Protein AF-A0A7M7R1H0-F1 (afdb_monomer_lite)

Structure (mmCIF, N/CA/C/O backbone):
data_AF-A0A7M7R1H0-F1
#
_entry.id   AF-A0A7M7R1H0-F1
#
loop_
_atom_site.group_PDB
_atom_site.id
_atom_site.type_symbol
_atom_site.label_atom_id
_atom_site.label_alt_id
_atom_site.label_comp_id
_atom_site.label_asym_id
_atom_site.label_entity_id
_atom_site.label_seq_id
_atom_site.pdbx_PDB_ins_code
_atom_site.Cartn_x
_atom_site.Cartn_y
_atom_site.Cartn_z
_atom_site.occupancy
_atom_site.B_iso_or_equiv
_atom_site.auth_seq_id
_atom_site.auth_comp_id
_atom_site.auth_asym_id
_atom_site.auth_atom_id
_atom_site.pdbx_PDB_model_num
ATOM 1 N N . MET A 1 1 ? -69.135 -22.583 178.285 1.00 53.62 1 MET A N 1
ATOM 2 C CA . MET A 1 1 ? -67.932 -21.992 177.649 1.00 53.62 1 MET A CA 1
ATOM 3 C C . MET A 1 1 ? -67.589 -22.548 176.254 1.00 53.62 1 MET A C 1
ATOM 5 O O . MET A 1 1 ? -67.049 -21.782 175.473 1.00 53.62 1 MET A O 1
ATOM 9 N N . ASN A 1 2 ? -67.944 -23.786 175.859 1.00 57.94 2 ASN A N 1
ATOM 10 C CA . ASN A 1 2 ? -67.598 -24.334 174.520 1.00 57.94 2 ASN A CA 1
ATOM 11 C C . ASN A 1 2 ? -68.381 -23.761 173.315 1.00 57.94 2 ASN A C 1
ATOM 13 O O . ASN A 1 2 ? -67.942 -23.904 172.180 1.00 57.94 2 ASN A O 1
ATOM 17 N N . LYS A 1 3 ? -69.524 -23.098 173.533 1.00 63.53 3 LYS A N 1
ATOM 18 C CA . LYS A 1 3 ? -70.397 -22.609 172.446 1.00 63.53 3 LYS A CA 1
ATOM 19 C C . LYS A 1 3 ? -69.900 -21.303 171.799 1.00 63.53 3 LYS A C 1
ATOM 21 O O . LYS A 1 3 ? -70.103 -21.107 170.610 1.00 63.53 3 LYS A O 1
ATOM 26 N N . ILE A 1 4 ? -69.198 -20.460 172.564 1.00 69.12 4 ILE A N 1
ATOM 27 C CA . ILE A 1 4 ? -68.656 -19.170 172.095 1.00 69.12 4 ILE A CA 1
ATOM 28 C C . ILE A 1 4 ? -67.439 -19.389 171.179 1.00 69.12 4 ILE A C 1
ATOM 30 O O . ILE A 1 4 ? -67.411 -18.847 170.081 1.00 69.12 4 ILE A O 1
ATOM 34 N N . LYS A 1 5 ? -66.516 -20.295 171.542 1.00 66.88 5 LYS A N 1
ATOM 35 C CA . LYS A 1 5 ? -65.364 -20.657 170.688 1.00 66.88 5 LYS A CA 1
ATOM 36 C C . LYS A 1 5 ? -65.768 -21.283 169.341 1.00 66.88 5 LYS A C 1
ATOM 38 O O . LYS A 1 5 ? -65.088 -21.067 168.343 1.00 66.88 5 LYS A O 1
ATOM 43 N N . ASN A 1 6 ? -66.875 -22.034 169.291 1.00 71.38 6 ASN A N 1
ATOM 44 C CA . ASN A 1 6 ? -67.398 -22.590 168.034 1.00 71.38 6 ASN A CA 1
ATOM 45 C C . ASN A 1 6 ? -67.979 -21.509 167.114 1.00 71.38 6 ASN A C 1
ATOM 47 O O . ASN A 1 6 ? -67.739 -21.558 165.912 1.00 71.38 6 ASN A O 1
ATOM 51 N N . LEU A 1 7 ? -68.696 -20.528 167.671 1.00 70.69 7 LEU A N 1
ATOM 52 C CA . LEU A 1 7 ? -69.239 -19.404 166.903 1.00 70.69 7 LEU A CA 1
ATOM 53 C C . LEU A 1 7 ? -68.132 -18.470 166.395 1.00 70.69 7 LEU A C 1
ATOM 55 O O . LEU A 1 7 ? -68.213 -17.993 165.269 1.00 70.69 7 LEU A O 1
ATOM 59 N N . GLU A 1 8 ? -67.064 -18.259 167.168 1.00 73.75 8 GLU A N 1
ATOM 60 C CA . GLU A 1 8 ? -65.881 -17.511 166.714 1.00 73.75 8 GLU A CA 1
ATOM 61 C C . GLU A 1 8 ? -65.106 -18.258 165.615 1.00 73.75 8 GLU A C 1
ATOM 63 O O . GLU A 1 8 ? -64.663 -17.640 164.648 1.00 73.75 8 GLU A O 1
ATOM 68 N N . SER A 1 9 ? -64.999 -19.590 165.703 1.00 75.12 9 SER A N 1
ATOM 69 C CA . SER A 1 9 ? -64.403 -20.416 164.642 1.00 75.12 9 SER A CA 1
ATOM 70 C C . SER A 1 9 ? -65.244 -20.425 163.360 1.00 75.12 9 SER A C 1
ATOM 72 O O . SER A 1 9 ? -64.685 -20.357 162.266 1.00 75.12 9 SER A O 1
ATOM 74 N N . GLU A 1 10 ? -66.576 -20.478 163.466 1.00 77.75 10 GLU A N 1
ATOM 75 C CA . GLU A 1 10 ? -67.472 -20.330 162.312 1.00 77.75 10 GLU A CA 1
ATOM 76 C C . GLU A 1 10 ? -67.413 -18.932 161.705 1.00 77.75 10 GLU A C 1
ATOM 78 O O . GLU A 1 10 ? -67.336 -18.813 160.485 1.00 77.75 10 GLU A O 1
ATOM 83 N N . ARG A 1 11 ? -67.388 -17.881 162.532 1.00 82.00 11 ARG A N 1
ATOM 84 C CA . ARG A 1 11 ? -67.235 -16.502 162.065 1.00 82.00 11 ARG A CA 1
ATOM 85 C C . ARG A 1 11 ? -65.931 -16.327 161.288 1.00 82.00 11 ARG A C 1
ATOM 87 O O . ARG A 1 11 ? -65.974 -15.824 160.174 1.00 82.00 11 ARG A O 1
ATOM 94 N N . ALA A 1 12 ? -64.807 -16.814 161.812 1.00 81.12 12 ALA A N 1
ATOM 95 C CA . ALA A 1 12 ? -63.522 -16.756 161.114 1.00 81.12 12 ALA A CA 1
ATOM 96 C C . ALA A 1 12 ? -63.530 -17.557 159.794 1.00 81.12 12 ALA A C 1
ATOM 98 O O . ALA A 1 12 ? -62.946 -17.127 158.800 1.00 81.12 12 ALA A O 1
ATOM 99 N N . LYS A 1 13 ? -64.228 -18.703 159.743 1.00 81.81 13 LYS A N 1
ATOM 100 C CA . LYS A 1 13 ? -64.414 -19.483 158.504 1.00 81.81 13 LYS A CA 1
ATOM 101 C C . LYS A 1 13 ? -65.291 -18.757 157.484 1.00 81.81 13 LYS A C 1
ATOM 103 O O . LYS A 1 13 ? -64.984 -18.802 156.296 1.00 81.81 13 LYS A O 1
ATOM 108 N N . LEU A 1 14 ? -66.368 -18.106 157.924 1.00 78.44 14 LEU A N 1
ATOM 109 C CA . LEU A 1 14 ? -67.257 -17.325 157.063 1.00 78.44 14 LEU A CA 1
ATOM 110 C C . LEU A 1 14 ? -66.572 -16.052 156.558 1.00 78.44 14 LEU A C 1
ATOM 112 O O . LEU A 1 14 ? -66.640 -15.789 155.366 1.00 78.44 14 LEU A O 1
ATOM 116 N N . GLU A 1 15 ? -65.850 -15.321 157.409 1.00 82.69 15 GLU A N 1
ATOM 117 C CA . GLU A 1 15 ? -65.042 -14.158 157.012 1.00 82.69 15 GLU A CA 1
ATOM 118 C C . GLU A 1 15 ? -63.947 -14.558 156.012 1.00 82.69 15 GLU A C 1
ATOM 120 O O . GLU A 1 15 ? -63.791 -13.904 154.983 1.00 82.69 15 GLU A O 1
ATOM 125 N N . SER A 1 16 ? -63.262 -15.688 156.233 1.00 82.38 16 SER A N 1
ATOM 126 C CA . SER A 1 16 ? -62.298 -16.242 155.271 1.00 82.38 16 SER A CA 1
ATOM 127 C C . SER A 1 16 ? -62.957 -16.649 153.946 1.00 82.38 16 SER A C 1
ATOM 129 O O . SER A 1 16 ? -62.377 -16.439 152.881 1.00 82.38 16 SER A O 1
ATOM 131 N N . LYS A 1 17 ? -64.182 -17.191 153.984 1.00 85.69 17 LYS A N 1
ATOM 132 C CA . LYS A 1 17 ? -64.951 -17.551 152.784 1.00 85.69 17 LYS A CA 1
ATOM 133 C C . LYS A 1 17 ? -65.431 -16.316 152.019 1.00 85.69 17 LYS A C 1
ATOM 135 O O . LYS A 1 17 ? -65.380 -16.332 150.796 1.00 85.69 17 LYS A O 1
ATOM 140 N N . VAL A 1 18 ? -65.852 -15.262 152.715 1.00 85.44 18 VAL A N 1
ATOM 141 C CA . VAL A 1 18 ? -66.221 -13.971 152.117 1.00 85.44 18 VAL A CA 1
ATOM 142 C C . VAL A 1 18 ? -65.002 -13.323 151.471 1.00 85.44 18 VAL A C 1
ATOM 144 O O . VAL A 1 18 ? -65.059 -13.057 150.281 1.00 85.44 18 VAL A O 1
ATOM 147 N N . HIS A 1 19 ? -63.870 -13.215 152.176 1.00 85.81 19 HIS A N 1
ATOM 148 C CA . HIS A 1 19 ? -62.629 -12.680 151.596 1.00 85.81 19 HIS A CA 1
ATOM 149 C C . HIS A 1 19 ? -62.163 -13.487 150.378 1.00 85.81 19 HIS A C 1
ATOM 151 O O . HIS A 1 19 ? -61.690 -12.923 149.395 1.00 85.81 19 HIS A O 1
ATOM 157 N N . LYS A 1 20 ? -62.311 -14.818 150.415 1.00 87.25 20 LYS A N 1
ATOM 158 C CA . LYS A 1 20 ? -61.998 -15.676 149.268 1.00 87.25 20 LYS A CA 1
ATOM 159 C C . LYS A 1 20 ? -62.940 -15.412 148.086 1.00 87.25 20 LYS A C 1
ATOM 161 O O . LYS A 1 20 ? -62.457 -15.294 146.968 1.00 87.25 20 LYS A O 1
ATOM 166 N N . MET A 1 21 ? -64.249 -15.288 148.324 1.00 84.44 21 MET A N 1
ATOM 167 C CA . MET A 1 21 ? -65.223 -14.962 147.272 1.00 84.44 21 MET A CA 1
ATOM 168 C C . MET A 1 21 ? -65.044 -13.539 146.726 1.00 84.44 21 MET A C 1
ATOM 170 O O . MET A 1 21 ? -65.188 -13.339 145.528 1.00 84.44 21 MET A O 1
ATOM 174 N N . GLU A 1 22 ? -64.687 -12.562 147.559 1.00 87.44 22 GLU A N 1
ATOM 175 C CA . GLU A 1 22 ? -64.364 -11.192 147.139 1.00 87.44 22 GLU A CA 1
ATOM 176 C C . GLU A 1 22 ? -63.088 -11.156 146.286 1.00 87.44 22 GLU A C 1
ATOM 178 O O . GLU A 1 22 ? -63.050 -10.475 145.261 1.00 87.44 22 GLU A O 1
ATOM 183 N N . ALA A 1 23 ? -62.065 -11.941 146.642 1.00 86.75 23 ALA A N 1
ATOM 184 C CA . ALA A 1 23 ? -60.854 -12.095 145.837 1.00 86.75 23 ALA A CA 1
ATOM 185 C C . ALA A 1 23 ? -61.125 -12.808 144.496 1.00 86.75 23 ALA A C 1
ATOM 187 O O . ALA A 1 23 ? -60.608 -12.384 143.463 1.00 86.75 23 ALA A O 1
ATOM 188 N N . GLU A 1 24 ? -61.956 -13.857 144.488 1.00 88.81 24 GLU A N 1
ATOM 189 C CA . GLU A 1 24 ? -62.391 -14.552 143.266 1.00 88.81 24 GLU A CA 1
ATOM 190 C C . GLU A 1 24 ? -63.250 -13.645 142.369 1.00 88.81 24 GLU A C 1
ATOM 192 O O . GLU A 1 24 ? -63.039 -13.624 141.158 1.00 88.81 24 GLU A O 1
ATOM 197 N N . LEU A 1 25 ? -64.155 -12.846 142.947 1.00 89.12 25 LEU A N 1
ATOM 198 C CA . LEU A 1 25 ? -64.960 -11.859 142.223 1.00 89.12 25 LEU A CA 1
ATOM 199 C C . LEU A 1 25 ? -64.080 -10.764 141.615 1.00 89.12 25 LEU A C 1
ATOM 201 O O . LEU A 1 25 ? -64.198 -10.487 140.428 1.00 89.12 25 LEU A O 1
ATOM 205 N N . THR A 1 26 ? -63.142 -10.211 142.386 1.00 89.25 26 THR A N 1
ATOM 206 C CA . THR A 1 26 ? -62.191 -9.199 141.895 1.00 89.25 26 THR A CA 1
ATOM 207 C C . THR A 1 26 ? -61.316 -9.767 140.771 1.00 89.25 26 THR A C 1
ATOM 209 O O . THR A 1 26 ? -61.079 -9.112 139.758 1.00 89.25 26 THR A O 1
ATOM 212 N N . SER A 1 27 ? -60.858 -11.017 140.911 1.00 89.62 27 SER A N 1
ATOM 213 C CA . SER A 1 27 ? -60.105 -11.717 139.863 1.00 89.62 27 SER A CA 1
ATOM 214 C C . SER A 1 27 ? -60.951 -11.953 138.609 1.00 89.62 27 SER A C 1
ATOM 216 O O . SER A 1 27 ? -60.433 -11.871 137.494 1.00 89.62 27 SER A O 1
ATOM 218 N N . TYR A 1 28 ? -62.237 -12.263 138.779 1.00 92.75 28 TYR A N 1
ATOM 219 C CA . TYR A 1 28 ? -63.179 -12.444 137.682 1.00 92.75 28 TYR A CA 1
ATOM 220 C C . TYR A 1 28 ? -63.461 -11.122 136.958 1.00 92.75 28 TYR A C 1
ATOM 222 O O . TYR A 1 28 ? -63.406 -11.083 135.733 1.00 92.75 28 TYR A O 1
ATOM 230 N N . GLU A 1 29 ? -63.688 -10.031 137.689 1.00 90.69 29 GLU A N 1
ATOM 231 C CA . GLU A 1 29 ? -63.896 -8.689 137.133 1.00 90.69 29 GLU A CA 1
ATOM 232 C C . GLU A 1 29 ? -62.670 -8.207 136.349 1.00 90.69 29 GLU A C 1
ATOM 234 O O . GLU A 1 29 ? -62.810 -7.718 135.227 1.00 90.69 29 GLU A O 1
ATOM 239 N N . LEU A 1 30 ? -61.461 -8.424 136.880 1.00 92.00 30 LEU A N 1
ATOM 240 C CA . LEU A 1 30 ? -60.216 -8.127 136.170 1.00 92.00 30 LEU A CA 1
ATOM 241 C C . LEU A 1 30 ? -60.107 -8.946 134.875 1.00 92.00 30 LEU A C 1
ATOM 243 O O . LEU A 1 30 ? -59.783 -8.405 133.821 1.00 92.00 30 LEU A O 1
ATOM 247 N N . SER A 1 31 ? -60.411 -10.246 134.934 1.00 91.25 31 SER A N 1
ATOM 248 C CA . SER A 1 31 ? -60.406 -11.115 133.754 1.00 91.25 31 SER A CA 1
ATOM 249 C C . SER A 1 31 ? -61.443 -10.676 132.719 1.00 91.25 31 SER A C 1
ATOM 251 O O . SER A 1 31 ? -61.150 -10.669 131.525 1.00 91.25 31 SER A O 1
ATOM 253 N N . GLN A 1 32 ? -62.631 -10.262 133.157 1.00 93.06 32 GLN A N 1
ATOM 254 C CA . GLN A 1 32 ? -63.685 -9.763 132.283 1.00 93.06 32 GLN A CA 1
ATOM 255 C C . GLN A 1 32 ? -63.291 -8.445 131.604 1.00 93.06 32 GLN A C 1
ATOM 257 O O . GLN A 1 32 ? -63.577 -8.261 130.420 1.00 93.06 32 GLN A O 1
ATOM 262 N N . GLU A 1 33 ? -62.630 -7.542 132.330 1.00 92.38 33 GLU A N 1
ATOM 263 C CA . GLU A 1 33 ? -62.127 -6.281 131.786 1.00 92.38 33 GLU A CA 1
ATOM 264 C C . GLU A 1 33 ? -61.004 -6.517 130.768 1.00 92.38 33 GLU A C 1
ATOM 266 O O . GLU A 1 33 ? -61.040 -5.949 129.678 1.00 92.38 33 GLU A O 1
ATOM 271 N N . ILE A 1 34 ? -60.079 -7.437 131.055 1.00 91.81 34 ILE A N 1
ATOM 272 C CA . ILE A 1 34 ? -59.050 -7.865 130.097 1.00 91.81 34 ILE A CA 1
ATOM 273 C C . ILE A 1 34 ? -59.706 -8.434 128.829 1.00 91.81 34 ILE A C 1
ATOM 275 O O . ILE A 1 34 ? -59.393 -7.991 127.727 1.00 91.81 34 ILE A O 1
ATOM 279 N N . LEU A 1 35 ? -60.701 -9.322 128.961 1.00 91.38 35 LEU A N 1
ATOM 280 C CA . LEU A 1 35 ? -61.438 -9.863 127.810 1.00 91.38 35 LEU A CA 1
ATOM 281 C C . LEU A 1 35 ? -62.181 -8.776 127.012 1.00 91.38 35 LEU A C 1
ATOM 283 O O . LEU A 1 35 ? -62.303 -8.878 125.790 1.00 91.38 35 LEU A O 1
ATOM 287 N N . ARG A 1 36 ? -62.700 -7.734 127.675 1.00 90.56 36 ARG A N 1
ATOM 288 C CA . ARG A 1 36 ? -63.328 -6.584 127.004 1.00 90.56 36 ARG A CA 1
ATOM 289 C C . ARG A 1 36 ? -62.313 -5.756 126.228 1.00 90.56 36 ARG A C 1
ATOM 291 O O . ARG A 1 36 ? -62.604 -5.365 125.097 1.00 90.56 36 ARG A O 1
ATOM 298 N N . GLN A 1 37 ? -61.147 -5.500 126.812 1.00 91.94 37 GLN A N 1
ATOM 299 C CA . GLN A 1 37 ? -60.061 -4.785 126.149 1.00 91.94 37 GLN A CA 1
ATOM 300 C C . GLN A 1 37 ? -59.558 -5.567 124.934 1.00 91.94 37 GLN A C 1
ATOM 302 O O . GLN A 1 37 ? -59.520 -5.007 123.839 1.00 91.94 37 GLN A O 1
ATOM 307 N N . ASP A 1 38 ? -59.304 -6.867 125.082 1.00 91.19 38 ASP A N 1
ATOM 308 C CA . ASP A 1 38 ? -58.898 -7.750 123.984 1.00 91.19 38 ASP A CA 1
ATOM 309 C C . ASP A 1 38 ? -59.946 -7.788 122.867 1.00 91.19 38 ASP A C 1
ATOM 311 O O . ASP A 1 38 ? -59.611 -7.682 121.686 1.00 91.19 38 ASP A O 1
ATOM 315 N N . LYS A 1 39 ? -61.237 -7.850 123.224 1.00 89.56 39 LYS A N 1
ATOM 316 C CA . LYS A 1 39 ? -62.337 -7.760 122.256 1.00 89.56 39 LYS A CA 1
ATOM 317 C C . LYS A 1 39 ? -62.310 -6.436 121.492 1.00 89.56 39 LYS A C 1
ATOM 319 O O . LYS A 1 39 ? -62.465 -6.445 120.275 1.00 89.56 39 LYS A O 1
ATOM 324 N N . ASN A 1 40 ? -62.117 -5.308 122.173 1.00 88.31 40 ASN A N 1
ATOM 325 C CA . ASN A 1 40 ? -62.046 -3.996 121.524 1.00 88.31 40 ASN A CA 1
ATOM 326 C C . ASN A 1 40 ? -60.828 -3.883 120.598 1.00 88.31 40 ASN A C 1
ATOM 328 O O . ASN A 1 40 ? -60.948 -3.378 119.483 1.00 88.31 40 ASN A O 1
ATOM 332 N N . VAL A 1 41 ? -59.668 -4.390 121.022 1.00 92.69 41 VAL A N 1
ATOM 333 C CA . VAL A 1 41 ? -58.463 -4.459 120.182 1.00 92.69 41 VAL A CA 1
ATOM 334 C C . VAL A 1 41 ? -58.721 -5.313 118.941 1.00 92.69 41 VAL A C 1
ATOM 336 O O . VAL A 1 41 ? -58.388 -4.896 117.832 1.00 92.69 41 VAL A O 1
ATOM 339 N N . PHE A 1 42 ? -59.363 -6.470 119.104 1.00 89.81 42 PHE A N 1
ATOM 340 C CA . PHE A 1 42 ? -59.708 -7.358 117.999 1.00 89.81 42 PHE A CA 1
ATOM 341 C C . PHE A 1 42 ? -60.702 -6.718 117.020 1.00 89.81 42 PHE A C 1
ATOM 343 O O . PHE A 1 42 ? -60.488 -6.770 115.813 1.00 89.81 42 PHE A O 1
ATOM 350 N N . LEU A 1 43 ? -61.742 -6.043 117.513 1.00 87.31 43 LEU A N 1
ATOM 351 C CA . LEU A 1 43 ? -62.703 -5.324 116.669 1.00 87.31 43 LEU A CA 1
ATOM 352 C C . LEU A 1 43 ? -62.044 -4.184 115.883 1.00 87.31 43 LEU A C 1
ATOM 354 O O . LEU A 1 43 ? -62.278 -4.052 114.684 1.00 87.31 43 LEU A O 1
ATOM 358 N N . ASN A 1 44 ? -61.162 -3.413 116.524 1.00 88.94 44 ASN A N 1
ATOM 359 C CA . ASN A 1 44 ? -60.382 -2.373 115.851 1.00 88.94 44 ASN A CA 1
ATOM 360 C C . ASN A 1 44 ? -59.445 -2.957 114.782 1.00 88.94 44 ASN A C 1
ATOM 362 O O . ASN A 1 44 ? -59.241 -2.354 113.727 1.00 88.94 44 ASN A O 1
ATOM 366 N N . PHE A 1 45 ? -58.870 -4.134 115.039 1.00 90.94 45 PHE A N 1
ATOM 367 C CA . PHE A 1 45 ? -58.080 -4.858 114.049 1.00 90.94 45 PHE A CA 1
ATOM 368 C C . PHE A 1 45 ? -58.931 -5.275 112.841 1.00 90.94 45 PHE A C 1
ATOM 370 O O . PHE A 1 45 ? -58.513 -5.032 111.708 1.00 90.94 45 PHE A O 1
ATOM 377 N N . LEU A 1 46 ? -60.124 -5.838 113.065 1.00 88.44 46 LEU A N 1
ATOM 378 C CA . LEU A 1 46 ? -61.042 -6.233 111.991 1.00 88.44 46 LEU A CA 1
ATOM 379 C C . LEU A 1 46 ? -61.514 -5.033 111.159 1.00 88.44 46 LEU A C 1
ATOM 381 O O . LEU A 1 46 ? -61.537 -5.119 109.933 1.00 88.44 46 LEU A O 1
ATOM 385 N N . ASP A 1 47 ? -61.821 -3.902 111.799 1.00 86.06 47 ASP A N 1
ATOM 386 C CA . ASP A 1 47 ? -62.182 -2.655 111.112 1.00 86.06 47 ASP A CA 1
ATOM 387 C C . ASP A 1 47 ? -61.042 -2.150 110.211 1.00 86.06 47 ASP A C 1
ATOM 389 O O . ASP A 1 47 ? -61.220 -1.898 109.015 1.00 86.06 47 ASP A O 1
ATOM 393 N N . ARG A 1 48 ? -59.821 -2.079 110.752 1.00 90.88 48 ARG A N 1
ATOM 394 C CA . ARG A 1 48 ? -58.644 -1.675 109.975 1.00 90.88 48 ARG A CA 1
ATOM 395 C C . ARG A 1 48 ? -58.374 -2.629 108.811 1.00 90.88 48 ARG A C 1
ATOM 397 O O . ARG A 1 48 ? -58.003 -2.168 107.731 1.00 90.88 48 ARG A O 1
ATOM 404 N N . LEU A 1 49 ? -58.552 -3.934 109.020 1.00 90.38 49 LEU A N 1
ATOM 405 C CA . LEU A 1 49 ? -58.387 -4.942 107.976 1.00 90.38 49 LEU A CA 1
ATOM 406 C C . LEU A 1 49 ? -59.426 -4.755 106.861 1.00 90.38 49 LEU A C 1
ATOM 408 O O . LEU A 1 49 ? -59.052 -4.722 105.690 1.00 90.38 49 LEU A O 1
ATOM 412 N N . GLY A 1 50 ? -60.692 -4.519 107.213 1.00 87.69 50 GLY A N 1
ATOM 413 C CA . GLY A 1 50 ? -61.761 -4.218 106.256 1.00 87.69 50 GLY A CA 1
ATOM 414 C C . GLY A 1 50 ? -61.456 -2.991 105.397 1.00 87.69 50 GLY A C 1
ATOM 415 O O . GLY A 1 50 ? -61.575 -3.051 104.173 1.00 87.69 50 GLY A O 1
ATOM 416 N N . LYS A 1 51 ? -60.952 -1.911 106.008 1.00 88.94 51 LYS A N 1
ATOM 417 C CA . LYS A 1 51 ? -60.536 -0.690 105.293 1.00 88.94 51 LYS A CA 1
ATOM 418 C C . LYS A 1 51 ? -59.390 -0.935 104.316 1.00 88.94 51 LYS A C 1
ATOM 420 O O . LYS A 1 51 ? -59.453 -0.487 103.173 1.00 88.94 51 LYS A O 1
ATOM 425 N N . VAL A 1 52 ? -58.355 -1.672 104.729 1.00 91.38 52 VAL A N 1
ATOM 426 C CA . VAL A 1 52 ? -57.235 -2.051 103.842 1.00 91.38 52 VAL A CA 1
ATOM 427 C C . VAL A 1 52 ? -57.731 -2.879 102.654 1.00 91.38 52 VAL A C 1
ATOM 429 O O . VAL A 1 52 ? -57.237 -2.728 101.538 1.00 91.38 52 VAL A O 1
ATOM 432 N N . MET A 1 53 ? -58.749 -3.707 102.876 1.00 90.19 53 MET A N 1
ATOM 433 C CA . MET A 1 53 ? -59.387 -4.538 101.857 1.00 90.19 53 MET A CA 1
ATOM 434 C C . MET A 1 53 ? -60.480 -3.818 101.054 1.00 90.19 53 MET A C 1
ATOM 436 O O . MET A 1 53 ? -61.120 -4.431 100.188 1.00 90.19 53 MET A O 1
ATOM 440 N N . GLN A 1 54 ? -60.669 -2.519 101.310 1.00 90.31 54 GLN A N 1
ATOM 441 C CA . GLN A 1 54 ? -61.669 -1.672 100.665 1.00 90.31 54 GLN A CA 1
ATOM 442 C C . GLN A 1 54 ? -63.077 -2.275 100.774 1.00 90.31 54 GLN A C 1
ATOM 444 O O . GLN A 1 54 ? -63.761 -2.450 99.767 1.00 90.31 54 GLN A O 1
ATOM 449 N N . MET A 1 55 ? -63.466 -2.689 101.980 1.00 87.19 55 MET A N 1
ATOM 450 C CA . MET A 1 55 ? -64.841 -3.075 102.294 1.00 87.19 55 MET A CA 1
ATOM 451 C C . MET A 1 55 ? -65.632 -1.852 102.757 1.00 87.19 55 MET A C 1
ATOM 453 O O . MET A 1 55 ? -65.105 -1.036 103.509 1.00 87.19 55 MET A O 1
ATOM 457 N N . ASP A 1 56 ? -66.890 -1.751 102.334 1.00 75.50 56 ASP A N 1
ATOM 458 C CA . ASP A 1 56 ? -67.791 -0.679 102.762 1.00 75.50 56 ASP A CA 1
ATOM 459 C C . ASP A 1 56 ? -68.179 -0.835 104.248 1.00 75.50 56 ASP A C 1
ATOM 461 O O . ASP A 1 56 ? -68.302 -1.956 104.756 1.00 75.50 56 ASP A O 1
ATOM 465 N N . ASP A 1 57 ? -68.446 0.282 104.939 1.00 66.56 57 ASP A N 1
ATOM 466 C CA . ASP A 1 57 ? -68.697 0.365 106.398 1.00 66.56 57 ASP A CA 1
ATOM 467 C C . ASP A 1 57 ? -69.916 -0.451 106.903 1.00 66.56 57 ASP A C 1
ATOM 469 O O . ASP A 1 57 ? -70.156 -0.577 108.103 1.00 66.56 57 ASP A O 1
ATOM 473 N N . THR A 1 58 ? -70.672 -1.082 106.003 1.00 58.19 58 THR A N 1
ATOM 474 C CA . THR A 1 58 ? -71.845 -1.941 106.276 1.00 58.19 58 THR A CA 1
ATOM 475 C C . THR A 1 58 ? -71.593 -3.163 107.175 1.00 58.19 58 THR A C 1
ATOM 477 O O . THR A 1 58 ? -72.542 -3.817 107.599 1.00 58.19 58 THR A O 1
ATOM 480 N N . SER A 1 59 ? -70.338 -3.490 107.500 1.00 58.69 59 SER A N 1
ATOM 481 C CA . SER A 1 59 ? -69.994 -4.665 108.319 1.00 58.69 59 SER A CA 1
ATOM 482 C C . SER A 1 59 ? -70.116 -4.448 109.835 1.00 58.69 59 SER A C 1
ATOM 484 O O . SER A 1 59 ? -70.016 -5.413 110.590 1.00 58.69 59 SER A O 1
ATOM 486 N N . HIS A 1 60 ? -70.339 -3.209 110.290 1.00 59.12 60 HIS A N 1
ATOM 487 C CA . HIS A 1 60 ? -70.302 -2.843 111.714 1.00 59.12 60 HIS A CA 1
ATOM 488 C C . HIS A 1 60 ? -71.526 -3.303 112.527 1.00 59.12 60 HIS A C 1
ATOM 490 O O . HIS A 1 60 ? -71.439 -3.416 113.749 1.00 59.12 60 HIS A O 1
ATOM 496 N N . GLU A 1 61 ? -72.657 -3.587 111.875 1.00 60.41 61 GLU A N 1
ATOM 497 C CA . GLU A 1 61 ? -73.906 -4.012 112.538 1.00 60.41 61 GLU A CA 1
ATOM 498 C C . GLU A 1 61 ? -74.098 -5.532 112.564 1.00 60.41 61 GLU A C 1
ATOM 500 O O . GLU A 1 61 ? -75.069 -6.050 113.122 1.00 60.41 61 GLU A O 1
ATOM 505 N N . VAL A 1 62 ? -73.165 -6.270 111.971 1.00 64.19 62 VAL A N 1
ATOM 506 C CA . VAL A 1 62 ? -73.265 -7.711 111.809 1.00 64.19 62 VAL A CA 1
ATOM 507 C C . VAL A 1 62 ? -72.390 -8.387 112.860 1.00 64.19 62 VAL A C 1
ATOM 509 O O . VAL A 1 62 ? -71.266 -7.965 113.112 1.00 64.19 62 VAL A O 1
ATOM 512 N N . GLY A 1 63 ? -72.901 -9.428 113.523 1.00 76.81 63 GLY A N 1
ATOM 513 C CA . GLY A 1 63 ? -72.148 -10.125 114.571 1.00 76.81 63 GLY A CA 1
ATOM 514 C C . GLY A 1 63 ? -70.744 -10.553 114.111 1.00 76.81 63 GLY A C 1
ATOM 515 O O . GLY A 1 63 ? -70.553 -10.904 112.949 1.00 76.81 63 GLY A O 1
ATOM 516 N N . ILE A 1 64 ? -69.780 -10.569 115.043 1.00 81.06 64 ILE A N 1
ATOM 517 C CA . ILE A 1 64 ? -68.333 -10.773 114.796 1.00 81.06 64 ILE A CA 1
ATOM 518 C C . ILE A 1 64 ? -68.041 -11.935 113.834 1.00 81.06 64 ILE A C 1
ATOM 520 O O . ILE A 1 64 ? -67.209 -11.803 112.943 1.00 81.06 64 ILE A O 1
ATOM 524 N N . ASN A 1 65 ? -68.754 -13.057 113.967 1.00 83.38 65 ASN A N 1
ATOM 525 C CA . ASN A 1 65 ? -68.569 -14.217 113.093 1.00 83.38 65 ASN A CA 1
ATOM 526 C C . ASN A 1 65 ? -68.871 -13.901 111.620 1.00 83.38 65 ASN A C 1
ATOM 528 O O . ASN A 1 65 ? -68.110 -14.299 110.748 1.00 83.38 65 ASN A O 1
ATOM 532 N N . LEU A 1 66 ? -69.936 -13.150 111.326 1.00 84.56 66 LEU A N 1
ATOM 533 C CA . LEU A 1 66 ? -70.275 -12.797 109.946 1.00 84.56 66 LEU A CA 1
ATOM 534 C C . LEU A 1 66 ? -69.331 -11.723 109.386 1.00 84.56 66 LEU A C 1
ATOM 536 O O . LEU A 1 66 ? -69.049 -11.735 108.193 1.00 84.56 66 LEU A O 1
ATOM 540 N N . GLN A 1 67 ? -68.810 -10.829 110.237 1.00 84.69 67 GLN A N 1
ATOM 541 C CA . GLN A 1 67 ? -67.768 -9.872 109.848 1.00 84.69 67 GLN A CA 1
ATOM 542 C C . GLN A 1 67 ? -66.478 -10.597 109.429 1.00 84.69 67 GLN A C 1
ATOM 544 O O . GLN A 1 67 ? -65.873 -10.241 108.418 1.00 84.69 67 GLN A O 1
ATOM 549 N N . ILE A 1 68 ? -66.084 -11.641 110.168 1.00 87.50 68 ILE A N 1
ATOM 550 C CA . ILE A 1 68 ? -64.937 -12.494 109.827 1.00 87.50 68 ILE A CA 1
ATOM 551 C C . ILE A 1 68 ? -65.181 -13.234 108.502 1.00 87.50 68 ILE A C 1
ATOM 553 O O . ILE A 1 68 ? -64.320 -13.191 107.628 1.00 87.50 68 ILE A O 1
ATOM 557 N N . GLU A 1 69 ? -66.352 -13.847 108.305 1.00 89.12 69 GLU A N 1
ATOM 558 C CA . GLU A 1 69 ? -66.698 -14.520 107.039 1.00 89.12 69 GLU A CA 1
ATOM 559 C C . GLU A 1 69 ? -66.718 -13.548 105.844 1.00 89.12 69 GLU A C 1
ATOM 561 O O . GLU A 1 69 ? -66.217 -13.865 104.765 1.00 89.12 69 GLU A O 1
ATOM 566 N N . ALA A 1 70 ? -67.231 -12.327 106.033 1.00 88.81 70 ALA A N 1
ATOM 567 C CA . ALA A 1 70 ? -67.227 -11.293 104.999 1.00 88.81 70 ALA A CA 1
ATOM 568 C C . ALA A 1 70 ? -65.800 -10.852 104.628 1.00 88.81 70 ALA A C 1
ATOM 570 O O . ALA A 1 70 ? -65.495 -10.679 103.445 1.00 88.81 70 ALA A O 1
ATOM 571 N N . LEU A 1 71 ? -64.912 -10.716 105.621 1.00 90.06 71 LEU A N 1
ATOM 572 C CA . LEU A 1 71 ? -63.487 -10.459 105.403 1.00 90.06 71 LEU A CA 1
ATOM 573 C C . LEU A 1 71 ? -62.834 -11.601 104.620 1.00 90.06 71 LEU A C 1
ATOM 575 O O . LEU A 1 71 ? -62.156 -11.338 103.630 1.00 90.06 71 LEU A O 1
ATOM 579 N N . ILE A 1 72 ? -63.075 -12.858 105.000 1.00 91.19 72 ILE A N 1
ATOM 580 C CA . ILE A 1 72 ? -62.546 -14.031 104.285 1.00 91.19 72 ILE A CA 1
ATOM 581 C C . ILE A 1 72 ? -63.021 -14.029 102.827 1.00 91.19 72 ILE A C 1
ATOM 583 O O . ILE A 1 72 ? -62.195 -14.080 101.914 1.00 91.19 72 ILE A O 1
ATOM 587 N N . GLY A 1 73 ? -64.325 -13.867 102.586 1.00 91.44 73 GLY A N 1
ATOM 588 C CA . GLY A 1 73 ? -64.884 -13.805 101.233 1.00 91.44 73 GLY A CA 1
ATOM 589 C C . GLY A 1 73 ? -64.290 -12.670 100.390 1.00 91.44 73 GLY A C 1
ATOM 590 O O . GLY A 1 73 ? -64.042 -12.840 99.191 1.00 91.44 73 GLY A O 1
ATOM 591 N N . ARG A 1 74 ? -63.982 -11.523 101.013 1.00 92.50 74 ARG A N 1
ATOM 592 C CA . ARG A 1 74 ? -63.286 -10.414 100.351 1.00 92.50 74 ARG A CA 1
ATOM 593 C C . ARG A 1 74 ? -61.825 -10.743 100.042 1.00 92.50 74 ARG A C 1
ATOM 595 O O . ARG A 1 74 ? -61.377 -10.392 98.949 1.00 92.50 74 ARG A O 1
ATOM 602 N N . VAL A 1 75 ? -61.094 -11.412 100.945 1.00 94.50 75 VAL A N 1
ATOM 603 C CA . VAL A 1 75 ? -59.709 -11.866 100.689 1.00 94.50 75 VAL A CA 1
ATOM 604 C C . VAL A 1 75 ? -59.719 -12.748 99.449 1.00 94.50 75 VAL A C 1
ATOM 606 O O . VAL A 1 75 ? -58.989 -12.482 98.497 1.00 94.50 75 VAL A O 1
ATOM 609 N N . GLU A 1 76 ? -60.589 -13.755 99.420 1.00 95.00 76 GLU A N 1
ATOM 610 C CA . GLU A 1 76 ? -60.698 -14.672 98.288 1.00 95.00 76 GLU A CA 1
ATOM 611 C C . GLU A 1 76 ? -61.043 -13.949 96.983 1.00 95.00 76 GLU A C 1
ATOM 613 O O . GLU A 1 76 ? -60.488 -14.260 95.929 1.00 95.00 76 GLU A O 1
ATOM 618 N N . GLN A 1 77 ? -61.945 -12.965 97.033 1.00 95.25 77 GLN A N 1
ATOM 619 C CA . GLN A 1 77 ? -62.290 -12.158 95.866 1.00 95.25 77 GLN A CA 1
ATOM 620 C C . GLN A 1 77 ? -61.090 -11.355 95.349 1.00 95.25 77 GLN A C 1
ATOM 622 O O . GLN A 1 77 ? -60.839 -11.363 94.145 1.00 95.25 77 GLN A O 1
ATOM 627 N N . LEU A 1 78 ? -60.355 -10.670 96.229 1.00 95.19 78 LEU A N 1
ATOM 628 C CA . LEU A 1 78 ? -59.168 -9.900 95.854 1.00 95.19 78 LEU A CA 1
ATOM 629 C C . LEU A 1 78 ? -58.087 -10.805 95.258 1.00 95.19 78 LEU A C 1
ATOM 631 O O . LEU A 1 78 ? -57.543 -10.478 94.206 1.00 95.19 78 LEU A O 1
ATOM 635 N N . VAL A 1 79 ? -57.852 -11.974 95.861 1.00 95.88 79 VAL A N 1
ATOM 636 C CA . VAL A 1 79 ? -56.915 -12.981 95.341 1.00 95.88 79 VAL A CA 1
ATOM 637 C C . VAL A 1 79 ? -57.321 -13.440 93.939 1.00 95.88 79 VAL A C 1
ATOM 639 O O . VAL A 1 79 ? -56.468 -13.499 93.053 1.00 95.88 79 VAL A O 1
ATOM 642 N N . ARG A 1 80 ? -58.611 -13.720 93.697 1.00 95.88 80 ARG A N 1
ATOM 643 C CA . ARG A 1 80 ? -59.114 -14.071 92.356 1.00 95.88 80 ARG A CA 1
ATOM 644 C C . ARG A 1 80 ? -58.863 -12.947 91.346 1.00 95.88 80 ARG A C 1
ATOM 646 O O . ARG A 1 80 ? -58.252 -13.196 90.315 1.00 95.88 80 ARG A O 1
ATOM 653 N N . LEU A 1 81 ? -59.241 -11.709 91.674 1.00 95.44 81 LEU A N 1
ATOM 654 C CA . LEU A 1 81 ? -59.056 -10.548 90.792 1.00 95.44 81 LEU A CA 1
ATOM 655 C C . LEU A 1 81 ? -57.578 -10.273 90.470 1.00 95.44 81 LEU A C 1
ATOM 657 O O . LEU A 1 81 ? -57.241 -9.943 89.332 1.00 95.44 81 LEU A O 1
ATOM 661 N N . GLU A 1 82 ? -56.684 -10.396 91.455 1.00 94.62 82 GLU A N 1
ATOM 662 C CA . GLU A 1 82 ? -55.242 -10.261 91.231 1.00 94.62 82 GLU A CA 1
ATOM 663 C C . GLU A 1 82 ? -54.686 -11.395 90.370 1.00 94.62 82 GLU A C 1
ATOM 665 O O . GLU A 1 82 ? -53.868 -11.136 89.484 1.00 94.62 82 GLU A O 1
ATOM 670 N N . THR A 1 83 ? -55.161 -12.624 90.586 1.00 96.25 83 THR A N 1
ATOM 671 C CA . THR A 1 83 ? -54.778 -13.795 89.789 1.00 96.25 83 THR A CA 1
ATOM 672 C C . THR A 1 83 ? -55.212 -13.627 88.334 1.00 96.25 83 THR A C 1
ATOM 674 O O . THR A 1 83 ? -54.381 -13.766 87.438 1.00 96.25 83 THR A O 1
ATOM 677 N N . ASP A 1 84 ? -56.463 -13.237 88.084 1.00 95.94 84 ASP A N 1
ATOM 678 C CA . ASP A 1 84 ? -56.986 -13.000 86.733 1.00 95.94 84 ASP A CA 1
ATOM 679 C C . ASP A 1 84 ? -56.198 -11.890 86.022 1.00 95.94 84 ASP A C 1
ATOM 681 O O . ASP A 1 84 ? -55.714 -12.060 84.901 1.00 95.94 84 ASP A O 1
ATOM 685 N N . LYS A 1 85 ? -55.942 -10.773 86.717 1.00 97.00 85 LYS A N 1
ATOM 686 C CA . LYS A 1 85 ? -55.121 -9.672 86.192 1.00 97.00 85 LYS A CA 1
ATOM 687 C C . LYS A 1 85 ? -53.685 -10.108 85.891 1.00 97.00 85 LYS A C 1
ATOM 689 O O . LYS A 1 85 ? -53.064 -9.588 84.958 1.00 97.00 85 LYS A O 1
ATOM 694 N N . LEU A 1 86 ? -53.123 -11.018 86.687 1.00 96.81 86 LEU A N 1
ATOM 695 C CA . LEU A 1 86 ? -51.798 -11.584 86.449 1.00 96.81 86 LEU A CA 1
ATOM 696 C C . LEU A 1 86 ? -51.800 -12.477 85.203 1.00 96.81 86 LEU A C 1
ATOM 698 O O . LEU A 1 86 ? -50.879 -12.368 84.391 1.00 96.81 86 LEU A O 1
ATOM 702 N N . VAL A 1 87 ? -52.832 -13.301 85.010 1.00 96.19 87 VAL A N 1
ATOM 703 C CA . VAL A 1 87 ? -53.018 -14.123 83.803 1.00 96.19 87 VAL A CA 1
ATOM 704 C C . VAL A 1 87 ? -53.124 -13.246 82.550 1.00 96.19 87 VAL A C 1
ATOM 706 O O . VAL A 1 87 ? -52.391 -13.482 81.586 1.00 96.19 87 VAL A O 1
ATOM 709 N N . ASP A 1 88 ? -53.924 -12.178 82.577 1.00 96.31 88 ASP A N 1
ATOM 710 C CA . ASP A 1 88 ? -54.065 -11.237 81.456 1.00 96.31 88 ASP A CA 1
ATOM 711 C C . ASP A 1 88 ? -52.743 -10.553 81.101 1.00 96.31 88 ASP A C 1
ATOM 713 O O . ASP A 1 88 ? -52.318 -10.538 79.940 1.00 96.31 88 ASP A O 1
ATOM 717 N N . LYS A 1 89 ? -52.032 -10.030 82.108 1.00 97.06 89 LYS A N 1
ATOM 718 C CA . LYS A 1 89 ? -50.697 -9.446 81.911 1.00 97.06 89 LYS A CA 1
ATOM 719 C C . LYS A 1 89 ? -49.723 -10.465 81.330 1.00 97.06 89 LYS A C 1
ATOM 721 O O . LYS A 1 89 ? -48.938 -10.115 80.452 1.00 97.06 89 LYS A O 1
ATOM 726 N N . THR A 1 90 ? -49.782 -11.712 81.791 1.00 97.31 90 THR A N 1
ATOM 727 C CA . THR A 1 90 ? -48.917 -12.796 81.310 1.00 97.31 90 THR A CA 1
ATOM 728 C C . THR A 1 90 ? -49.214 -13.111 79.842 1.00 97.31 90 THR A C 1
ATOM 730 O O . THR A 1 90 ? -48.284 -13.239 79.044 1.00 97.31 90 THR A O 1
ATOM 733 N N . SER A 1 91 ? -50.492 -13.134 79.451 1.00 97.25 91 SER A N 1
ATOM 734 C CA . SER A 1 91 ? -50.928 -13.283 78.057 1.00 97.25 91 SER A CA 1
ATOM 735 C C . SER A 1 91 ? -50.418 -12.138 77.173 1.00 97.25 91 SER A C 1
ATOM 737 O O . SER A 1 91 ? -49.811 -12.387 76.129 1.00 97.25 91 SER A O 1
ATOM 739 N N . ILE A 1 92 ? -50.559 -10.882 77.612 1.00 97.62 92 ILE A N 1
ATOM 740 C CA . ILE A 1 92 ? -50.062 -9.705 76.877 1.00 97.62 92 ILE A CA 1
ATOM 741 C C . ILE A 1 92 ? -48.536 -9.748 76.737 1.00 97.62 92 ILE A C 1
ATOM 743 O O . ILE A 1 92 ? -48.009 -9.528 75.644 1.00 97.62 92 ILE A O 1
ATOM 747 N N . VAL A 1 93 ? -47.810 -10.063 77.814 1.00 98.12 93 VAL A N 1
ATOM 748 C CA . VAL A 1 93 ? -46.346 -10.203 77.782 1.00 98.12 93 VAL A CA 1
ATOM 749 C C . VAL A 1 93 ? -45.938 -11.274 76.775 1.00 98.12 93 VAL A C 1
ATOM 751 O O . VAL A 1 93 ? -45.057 -11.025 75.951 1.00 98.12 93 VAL A O 1
ATOM 754 N N . TYR A 1 94 ? -46.609 -12.426 76.770 1.00 98.12 94 TYR A N 1
ATOM 755 C CA . TYR A 1 94 ? -46.338 -13.492 75.809 1.00 98.12 94 TYR A CA 1
ATOM 756 C C . TYR A 1 94 ? -46.607 -13.055 74.358 1.00 98.12 94 TYR A C 1
ATOM 758 O O . TYR A 1 94 ? -45.782 -13.281 73.466 1.00 98.12 94 TYR A O 1
ATOM 766 N N . GLN A 1 95 ? -47.725 -12.365 74.106 1.00 98.06 95 GLN A N 1
ATOM 767 C CA . GLN A 1 95 ? -48.052 -11.819 72.785 1.00 98.06 95 GLN A CA 1
ATOM 768 C C . GLN A 1 95 ? -47.001 -10.806 72.307 1.00 98.06 95 GLN A C 1
ATOM 770 O O . GLN A 1 95 ? -46.537 -10.885 71.164 1.00 98.06 95 GLN A O 1
ATOM 775 N N . LEU A 1 96 ? -46.567 -9.892 73.181 1.00 98.19 96 LEU A N 1
ATOM 776 C CA . LEU A 1 96 ? -45.521 -8.913 72.880 1.00 98.19 96 LEU A CA 1
ATOM 777 C C . LEU A 1 96 ? -44.171 -9.586 72.621 1.00 98.19 96 LEU A C 1
ATOM 779 O O . LEU A 1 96 ? -43.502 -9.247 71.646 1.00 98.19 96 LEU A O 1
ATOM 783 N N . GLN A 1 97 ? -43.785 -10.580 73.421 1.00 98.06 97 GLN A N 1
ATOM 784 C CA . GLN A 1 97 ? -42.562 -11.359 73.202 1.00 98.06 97 GLN A CA 1
ATOM 785 C C . GLN A 1 97 ? -42.571 -12.048 71.832 1.00 98.06 97 GLN A C 1
ATOM 787 O O . GLN A 1 97 ? -41.588 -11.966 71.085 1.00 98.06 97 GLN A O 1
ATOM 792 N N . ARG A 1 98 ? -43.696 -12.665 71.447 1.00 98.44 98 ARG A N 1
ATOM 793 C CA . ARG A 1 98 ? -43.872 -13.260 70.114 1.00 98.44 98 ARG A CA 1
ATOM 794 C C . ARG A 1 98 ? -43.785 -12.207 69.006 1.00 98.44 98 ARG A C 1
ATOM 796 O O . ARG A 1 98 ? -43.148 -12.449 67.975 1.00 98.44 98 ARG A O 1
ATOM 803 N N . ARG A 1 99 ? -44.379 -11.027 69.213 1.00 98.25 99 ARG A N 1
ATOM 804 C CA . ARG A 1 99 ? -44.320 -9.914 68.254 1.00 98.25 99 ARG A CA 1
ATOM 805 C C . ARG A 1 99 ? -42.896 -9.390 68.077 1.00 98.25 99 ARG A C 1
ATOM 807 O O . ARG A 1 99 ? -42.465 -9.229 66.938 1.00 98.25 99 ARG A O 1
ATOM 814 N N . VAL A 1 100 ? -42.151 -9.200 69.167 1.00 98.50 100 VAL A N 1
ATOM 815 C CA . VAL A 1 100 ? -40.734 -8.798 69.148 1.00 98.50 100 VAL A CA 1
ATOM 816 C C . VAL A 1 100 ? -39.888 -9.828 68.404 1.00 98.50 100 VAL A C 1
ATOM 818 O O . VAL A 1 100 ? -39.086 -9.445 67.554 1.00 98.50 100 VAL A O 1
ATOM 821 N N . ARG A 1 101 ? -40.087 -11.129 68.659 1.00 98.38 101 ARG A N 1
ATOM 822 C CA . ARG A 1 101 ? -39.382 -12.192 67.924 1.00 98.38 101 ARG A CA 1
ATOM 823 C C . ARG A 1 101 ? -39.658 -12.105 66.418 1.00 98.38 101 ARG A C 1
ATOM 825 O O . ARG A 1 101 ? -38.719 -12.069 65.632 1.00 98.38 101 ARG A O 1
ATOM 832 N N . THR A 1 102 ? -40.925 -11.965 66.030 1.00 98.25 102 THR A N 1
ATOM 833 C CA . THR A 1 102 ? -41.325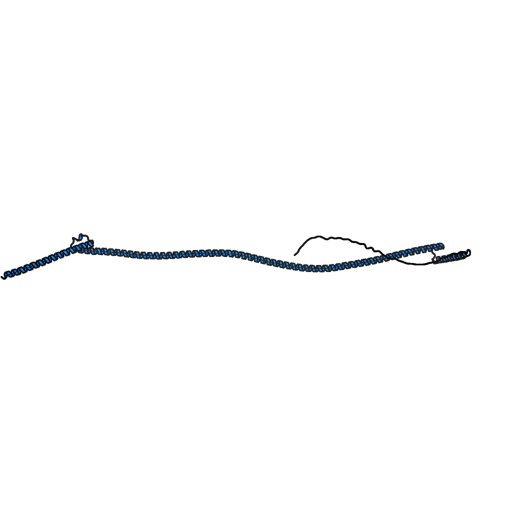 -11.848 64.616 1.00 98.25 102 THR A CA 1
ATOM 834 C C . THR A 1 102 ? -40.705 -10.618 63.942 1.00 98.25 102 THR A C 1
ATOM 836 O O . THR A 1 102 ? -40.209 -10.708 62.823 1.00 98.25 102 THR A O 1
ATOM 839 N N . LEU A 1 103 ? -40.710 -9.462 64.614 1.00 98.25 103 LEU A N 1
ATOM 840 C CA . LEU A 1 103 ? -40.120 -8.230 64.082 1.00 98.25 103 LEU A CA 1
ATOM 841 C C . LEU A 1 103 ? -38.596 -8.334 63.941 1.00 98.25 103 LEU A C 1
ATOM 843 O O . LEU A 1 103 ? -38.055 -7.870 62.942 1.00 98.25 103 LEU A O 1
ATOM 847 N N . ARG A 1 104 ? -37.909 -8.989 64.887 1.00 98.31 104 ARG A N 1
ATOM 848 C CA . ARG A 1 104 ? -36.465 -9.263 64.784 1.00 98.31 104 ARG A CA 1
ATOM 849 C C . ARG A 1 104 ? -36.138 -10.136 63.576 1.00 98.31 104 ARG A C 1
ATOM 851 O O . ARG A 1 104 ? -35.230 -9.807 62.823 1.00 98.31 104 ARG A O 1
ATOM 858 N N . GLU A 1 105 ? -36.903 -11.202 63.355 1.00 98.31 105 GLU A N 1
ATOM 859 C CA . GLU A 1 105 ? -36.732 -12.059 62.176 1.00 98.31 105 GLU A CA 1
ATOM 860 C C . GLU A 1 105 ? -36.993 -11.293 60.870 1.00 98.31 105 GLU A C 1
ATOM 862 O O . GLU A 1 105 ? -36.266 -11.463 59.893 1.00 98.31 105 GLU A O 1
ATOM 867 N N . GLN A 1 106 ? -38.011 -10.426 60.837 1.00 98.50 106 GLN A N 1
ATOM 868 C CA . GLN A 1 106 ? -38.288 -9.579 59.675 1.00 98.50 106 GLN A CA 1
ATOM 869 C C . GLN A 1 106 ? -37.152 -8.592 59.397 1.00 98.50 106 GLN A C 1
ATOM 871 O O . GLN A 1 106 ? -36.761 -8.448 58.239 1.00 98.50 106 GLN A O 1
ATOM 876 N N . LEU A 1 107 ? -36.610 -7.950 60.435 1.00 98.44 107 LEU A N 1
ATOM 877 C CA . LEU A 1 107 ? -35.466 -7.047 60.318 1.00 98.44 107 LEU A CA 1
ATOM 878 C C . LEU A 1 107 ? -34.247 -7.786 59.755 1.00 98.44 107 LEU A C 1
ATOM 880 O O . LEU A 1 107 ? -33.718 -7.379 58.728 1.00 98.44 107 LEU A O 1
ATOM 884 N N . GLN A 1 108 ? -33.907 -8.948 60.317 1.00 98.50 108 GLN A N 1
ATOM 885 C CA . GLN A 1 108 ? -32.781 -9.760 59.849 1.00 98.50 108 GLN A CA 1
ATOM 886 C C . GLN A 1 108 ? -32.928 -10.186 58.374 1.00 98.50 108 GLN A C 1
ATOM 888 O O . GLN A 1 108 ? -31.955 -10.186 57.620 1.00 98.50 108 GLN A O 1
ATOM 893 N N . ARG A 1 109 ? -34.150 -10.513 57.922 1.00 98.44 109 ARG A N 1
ATOM 894 C CA . ARG A 1 109 ? -34.423 -10.801 56.499 1.00 98.44 109 ARG A CA 1
ATOM 895 C C . ARG A 1 109 ? -34.233 -9.570 55.611 1.00 98.44 109 ARG A C 1
ATOM 897 O O . ARG A 1 109 ? -33.769 -9.709 54.480 1.00 98.44 109 ARG A O 1
ATOM 904 N N . ARG A 1 110 ? -34.616 -8.380 56.087 1.00 98.31 110 ARG A N 1
ATOM 905 C CA . ARG A 1 110 ? -34.437 -7.118 55.352 1.00 98.31 110 ARG A CA 1
ATOM 906 C C . ARG A 1 110 ? -32.968 -6.718 55.273 1.00 98.31 110 ARG A C 1
ATOM 908 O O . ARG A 1 110 ? -32.546 -6.333 54.188 1.00 98.31 110 ARG A O 1
ATOM 915 N N . ASP A 1 111 ? -32.201 -6.901 56.344 1.00 98.50 111 ASP A N 1
ATOM 916 C CA . ASP A 1 111 ? -30.755 -6.659 56.354 1.00 98.50 111 ASP A CA 1
ATOM 917 C C . ASP A 1 111 ? -30.043 -7.556 55.336 1.00 98.50 111 ASP A C 1
ATOM 919 O O . ASP A 1 111 ? -29.326 -7.065 54.466 1.00 98.50 111 ASP A O 1
ATOM 923 N N . LEU A 1 112 ? -30.352 -8.859 55.332 1.00 98.56 112 LEU A N 1
ATOM 924 C CA . LEU A 1 112 ? -29.807 -9.790 54.339 1.00 98.56 112 LEU A CA 1
ATOM 925 C C . LEU A 1 112 ? -30.184 -9.397 52.899 1.00 98.56 112 LEU A C 1
ATOM 927 O O . LEU A 1 112 ? -29.373 -9.514 51.979 1.00 98.56 112 LEU A O 1
ATOM 931 N N . HIS A 1 113 ? -31.419 -8.934 52.687 1.00 98.56 113 HIS A N 1
ATOM 932 C CA . HIS A 1 113 ? -31.867 -8.476 51.374 1.00 98.56 113 HIS A CA 1
ATOM 933 C C . HIS A 1 113 ? -31.130 -7.208 50.922 1.00 98.56 113 HIS A C 1
ATOM 935 O O . HIS A 1 113 ? -30.728 -7.122 49.761 1.00 98.56 113 HIS A O 1
ATOM 941 N N . LEU A 1 114 ? -30.916 -6.248 51.826 1.00 98.62 114 LEU A N 1
ATOM 942 C CA . LEU A 1 114 ? -30.139 -5.039 51.554 1.00 98.62 114 LEU A CA 1
ATOM 943 C C . LEU A 1 114 ? -28.687 -5.371 51.210 1.00 98.62 114 LEU A C 1
ATOM 945 O O . LEU A 1 114 ? -28.160 -4.836 50.236 1.00 98.62 114 LEU A O 1
ATOM 949 N N . ASP A 1 115 ? -28.061 -6.289 51.942 1.00 98.69 115 ASP A N 1
ATOM 950 C CA . ASP A 1 115 ? -26.696 -6.731 51.651 1.00 98.69 115 ASP A CA 1
ATOM 951 C C . ASP A 1 115 ? -26.592 -7.407 50.280 1.00 98.69 115 ASP A C 1
ATOM 953 O O . ASP A 1 115 ? -25.648 -7.155 49.525 1.00 98.69 115 ASP A O 1
ATOM 957 N N . LEU A 1 116 ? -27.589 -8.214 49.902 1.00 98.62 116 LEU A N 1
ATOM 958 C CA . LEU A 1 116 ? -27.655 -8.805 48.567 1.00 98.62 116 LEU A CA 1
ATOM 959 C C . LEU A 1 116 ? -27.794 -7.737 47.473 1.00 98.62 116 LEU A C 1
ATOM 961 O O . LEU A 1 116 ? -27.130 -7.835 46.441 1.00 98.62 116 LEU A O 1
ATOM 965 N N . LEU A 1 117 ? -28.642 -6.725 47.679 1.00 98.69 117 LEU A N 1
ATOM 966 C CA . LEU A 1 117 ? -28.825 -5.631 46.721 1.00 98.69 117 LEU A CA 1
ATOM 967 C C . LEU A 1 117 ? -27.556 -4.792 46.565 1.00 98.69 117 LEU A C 1
ATOM 969 O O . LEU A 1 117 ? -27.170 -4.497 45.438 1.00 98.69 117 LEU A O 1
ATOM 973 N N . ARG A 1 118 ? -26.865 -4.477 47.666 1.00 98.75 118 ARG A N 1
ATOM 974 C CA . ARG A 1 118 ? -25.572 -3.776 47.636 1.00 98.75 118 ARG A CA 1
ATOM 975 C C . ARG A 1 118 ? -24.527 -4.554 46.837 1.00 98.75 118 ARG A C 1
ATOM 977 O O . ARG A 1 118 ? -23.855 -3.973 45.992 1.00 98.75 118 ARG A O 1
ATOM 984 N N . ARG A 1 119 ? -24.434 -5.876 47.039 1.00 98.69 119 ARG A N 1
ATOM 985 C CA . ARG A 1 119 ? -23.536 -6.739 46.249 1.00 98.69 119 ARG A CA 1
ATOM 986 C C . ARG A 1 119 ? -23.908 -6.760 44.768 1.00 98.69 119 ARG A C 1
ATOM 988 O O . ARG A 1 119 ? -23.024 -6.661 43.927 1.00 98.69 119 ARG A O 1
ATOM 995 N N . LYS A 1 120 ? -25.200 -6.871 44.437 1.00 98.69 120 LYS A N 1
ATOM 996 C CA . LYS A 1 120 ? -25.669 -6.826 43.040 1.00 98.69 120 LYS A CA 1
ATOM 997 C C . LYS A 1 120 ? -25.341 -5.494 42.369 1.00 98.69 120 LYS A C 1
ATOM 999 O O . LYS A 1 120 ? -24.895 -5.506 41.229 1.00 98.69 120 LYS A O 1
ATOM 1004 N N . LEU A 1 121 ? -25.535 -4.380 43.076 1.00 98.50 121 LEU A N 1
ATOM 1005 C CA . LEU A 1 121 ? -25.219 -3.048 42.568 1.00 98.50 121 LEU A CA 1
ATOM 1006 C C . LEU A 1 121 ? -23.717 -2.907 42.294 1.00 98.50 121 LEU A C 1
ATOM 1008 O O . LEU A 1 121 ? -23.343 -2.538 41.189 1.00 98.50 121 LEU A O 1
ATOM 1012 N N . SER A 1 122 ? -22.868 -3.311 43.244 1.00 98.50 122 SER A N 1
ATOM 1013 C CA . SER A 1 122 ? -21.409 -3.302 43.067 1.00 98.50 122 SER A CA 1
ATOM 1014 C C . SER A 1 122 ? -20.961 -4.152 41.870 1.00 98.50 122 SER A C 1
ATOM 1016 O O . SER A 1 122 ? -20.175 -3.686 41.051 1.00 98.50 122 SER A O 1
ATOM 1018 N N . LEU A 1 123 ? -21.511 -5.361 41.702 1.00 98.44 123 LEU A N 1
ATOM 1019 C CA . LEU A 1 123 ? -21.214 -6.203 40.536 1.00 98.44 123 LEU A CA 1
ATOM 1020 C C . LEU A 1 123 ? -21.658 -5.557 39.217 1.00 98.44 123 LEU A C 1
ATOM 1022 O O . LEU A 1 123 ? -20.975 -5.691 38.201 1.00 98.44 123 LEU A O 1
ATOM 1026 N N . GLN A 1 124 ? -22.803 -4.873 39.214 1.00 98.44 124 GLN A N 1
ATOM 1027 C CA . GLN A 1 124 ? -23.300 -4.163 38.039 1.00 98.44 124 GLN A CA 1
ATOM 1028 C C . GLN A 1 124 ? -22.399 -2.974 37.681 1.00 98.44 124 GLN A C 1
ATOM 1030 O O . GLN A 1 124 ? -22.054 -2.811 36.512 1.00 98.44 124 GLN A O 1
ATOM 1035 N N . GLU A 1 125 ? -21.977 -2.184 38.667 1.00 98.31 125 GLU A N 1
ATOM 1036 C CA . GLU A 1 125 ? -21.044 -1.067 38.483 1.00 98.31 125 GLU A CA 1
ATOM 1037 C C . GLU A 1 125 ? -19.692 -1.541 37.937 1.00 98.31 125 GLU A C 1
ATOM 1039 O O . GLU A 1 125 ? -19.157 -0.946 37.001 1.00 98.31 125 GLU A O 1
ATOM 1044 N N . ASP A 1 126 ? -19.161 -2.646 38.466 1.00 98.31 126 ASP A N 1
ATOM 1045 C CA . ASP A 1 126 ? -17.925 -3.253 37.970 1.00 98.31 126 ASP A CA 1
ATOM 1046 C C . ASP A 1 126 ? -18.085 -3.768 36.535 1.00 98.31 126 ASP A C 1
ATOM 1048 O O . ASP A 1 126 ? -17.219 -3.537 35.690 1.00 98.31 126 ASP A O 1
ATOM 1052 N N . THR A 1 127 ? -19.215 -4.409 36.231 1.00 98.44 127 THR A N 1
ATOM 1053 C CA . THR A 1 127 ? -19.522 -4.902 34.883 1.00 98.44 127 THR A CA 1
ATOM 1054 C C . THR A 1 127 ? -19.577 -3.758 33.870 1.00 98.44 127 THR A C 1
ATOM 1056 O O . THR A 1 127 ? -18.988 -3.865 32.794 1.00 98.44 127 THR A O 1
ATOM 1059 N N . GLU A 1 128 ? -20.246 -2.651 34.197 1.00 98.56 128 GLU A N 1
ATOM 1060 C CA . GLU A 1 128 ? -20.303 -1.476 33.321 1.00 98.56 128 GLU A CA 1
ATOM 1061 C C . GLU A 1 128 ? -18.937 -0.796 33.173 1.00 98.56 128 GLU A C 1
ATOM 1063 O O . GLU A 1 128 ? -18.558 -0.404 32.066 1.00 98.56 128 GLU A O 1
ATOM 1068 N N . ARG A 1 129 ? -18.138 -0.736 34.246 1.00 98.56 129 ARG A N 1
ATOM 1069 C CA . ARG A 1 129 ? -16.761 -0.225 34.178 1.00 98.56 129 ARG A CA 1
ATOM 1070 C C . ARG A 1 129 ? -15.907 -1.051 33.216 1.00 98.56 129 ARG A C 1
ATOM 1072 O O . ARG A 1 129 ? -15.235 -0.483 32.358 1.00 98.56 129 ARG A O 1
ATOM 1079 N N . VAL A 1 130 ? -15.969 -2.380 33.315 1.00 98.50 130 VAL A N 1
ATOM 1080 C CA . VAL A 1 130 ? -15.242 -3.293 32.418 1.00 98.50 130 VAL A CA 1
ATOM 1081 C C . VAL A 1 130 ? -15.724 -3.150 30.973 1.00 98.50 130 VAL A C 1
ATOM 1083 O O . VAL A 1 130 ? -14.896 -3.045 30.071 1.00 98.50 130 VAL A O 1
ATOM 1086 N N . LYS A 1 131 ? -17.040 -3.079 30.727 1.00 98.62 131 LYS A N 1
ATOM 1087 C CA . LYS A 1 131 ? -17.583 -2.841 29.377 1.00 98.62 131 LYS A CA 1
ATOM 1088 C C . LYS A 1 131 ? -17.065 -1.538 28.768 1.00 98.62 131 LYS A C 1
ATOM 1090 O O . LYS A 1 131 ? -16.708 -1.530 27.593 1.00 98.62 131 LYS A O 1
ATOM 1095 N N . SER A 1 132 ? -17.008 -0.464 29.555 1.00 98.50 132 SER A N 1
ATOM 1096 C CA . SER A 1 132 ? -16.485 0.835 29.117 1.00 98.50 132 SER A CA 1
ATOM 1097 C C . SER A 1 132 ? -15.010 0.748 28.701 1.00 98.50 132 SER A C 1
ATOM 1099 O O . SER A 1 132 ? -14.644 1.211 27.620 1.00 98.50 132 SER A O 1
ATOM 1101 N N . ILE A 1 133 ? -14.178 0.065 29.498 1.00 98.38 133 ILE A N 1
ATOM 1102 C CA . ILE A 1 133 ? -12.759 -0.168 29.174 1.00 98.38 133 ILE A CA 1
ATOM 1103 C C . ILE A 1 133 ? -12.624 -0.972 27.875 1.00 98.38 133 ILE A C 1
ATOM 1105 O O . ILE A 1 133 ? -11.929 -0.541 26.959 1.00 98.38 133 ILE A O 1
ATOM 1109 N N . LEU A 1 134 ? -13.344 -2.091 27.748 1.00 98.44 134 LEU A N 1
ATOM 1110 C CA . LEU A 1 134 ? -13.299 -2.933 26.546 1.00 98.44 134 LEU A CA 1
ATOM 1111 C C . LEU A 1 134 ? -13.777 -2.191 25.290 1.00 98.44 134 LEU A C 1
ATOM 1113 O O . LEU A 1 134 ? -13.247 -2.404 24.198 1.00 98.44 134 LEU A O 1
ATOM 1117 N N . GLN A 1 135 ? -14.776 -1.317 25.424 1.00 98.38 135 GLN A N 1
ATOM 1118 C CA . GLN A 1 135 ? -15.240 -0.469 24.329 1.00 98.38 135 GLN A CA 1
ATOM 1119 C C . GLN A 1 135 ? -14.146 0.520 23.900 1.00 98.38 135 GLN A C 1
ATOM 1121 O O . GLN A 1 135 ? -13.861 0.623 22.708 1.00 98.38 135 GLN A O 1
ATOM 1126 N N . SER A 1 136 ? -13.479 1.172 24.857 1.00 98.31 136 SER A N 1
ATOM 1127 C CA . SER A 1 136 ? -12.343 2.063 24.590 1.00 98.31 136 SER A CA 1
ATOM 1128 C C . SER A 1 136 ? -11.181 1.336 23.899 1.00 98.31 136 SER A C 1
ATOM 1130 O O . SER A 1 136 ? -10.652 1.825 22.902 1.00 98.31 136 SER A O 1
ATOM 1132 N N . GLU A 1 137 ? -10.799 0.150 24.380 1.00 98.19 137 GLU A N 1
ATOM 1133 C CA . GLU A 1 137 ? -9.743 -0.671 23.768 1.00 98.19 137 GLU A CA 1
ATOM 1134 C C . GLU A 1 137 ? -10.104 -1.101 22.340 1.00 98.19 137 GLU A C 1
ATOM 1136 O O . GLU A 1 137 ? -9.264 -1.047 21.436 1.00 98.19 137 GLU A O 1
ATOM 1141 N N . ARG A 1 138 ? -11.369 -1.479 22.103 1.00 98.50 138 ARG A N 1
ATOM 1142 C CA . ARG A 1 138 ? -11.873 -1.795 20.759 1.00 98.50 138 ARG A CA 1
ATOM 1143 C C . ARG A 1 138 ? -11.753 -0.586 19.831 1.00 98.50 138 ARG A C 1
ATOM 1145 O O . ARG A 1 138 ? -11.305 -0.732 18.692 1.00 98.50 138 ARG A O 1
ATOM 1152 N N . ASP A 1 139 ? -12.159 0.592 20.291 1.00 98.44 139 ASP A N 1
ATOM 1153 C CA . ASP A 1 139 ? -12.122 1.815 19.488 1.00 98.44 139 ASP A CA 1
ATOM 1154 C C . ASP A 1 139 ? -10.677 2.226 19.161 1.00 98.44 139 ASP A C 1
ATOM 1156 O O . ASP A 1 139 ? -10.374 2.594 18.019 1.00 98.44 139 ASP A O 1
ATOM 1160 N N . GLU A 1 140 ? -9.749 2.052 20.105 1.00 98.44 140 GLU A N 1
ATOM 1161 C CA . GLU A 1 140 ? -8.322 2.266 19.871 1.00 98.44 140 GLU A CA 1
ATOM 1162 C C . GLU A 1 140 ? -7.734 1.252 18.873 1.00 98.44 140 GLU A C 1
ATOM 1164 O O . GLU A 1 140 ? -7.023 1.637 17.936 1.00 98.44 140 GLU A O 1
ATOM 1169 N N . ALA A 1 141 ? -8.065 -0.036 19.009 1.00 98.38 141 ALA A N 1
ATOM 1170 C CA . ALA A 1 141 ? -7.649 -1.078 18.071 1.00 98.38 141 ALA A CA 1
ATOM 1171 C C . ALA A 1 141 ? -8.160 -0.791 16.648 1.00 98.38 141 ALA A C 1
ATOM 1173 O O . ALA A 1 141 ? -7.390 -0.842 15.684 1.00 98.38 141 ALA A O 1
ATOM 1174 N N . ASN A 1 142 ? -9.425 -0.384 16.511 1.00 98.50 142 ASN A N 1
ATOM 1175 C CA . ASN A 1 142 ? -10.015 0.028 15.237 1.00 98.50 142 ASN A CA 1
ATOM 1176 C C . ASN A 1 142 ? -9.294 1.239 14.625 1.00 98.50 142 ASN A C 1
ATOM 1178 O O . ASN A 1 142 ? -9.069 1.287 13.411 1.00 98.50 142 ASN A O 1
ATOM 1182 N N . LEU A 1 143 ? -8.894 2.217 15.443 1.00 98.62 143 LEU A N 1
ATOM 1183 C CA . LEU A 1 143 ? -8.117 3.364 14.976 1.00 98.62 143 LEU A CA 1
ATOM 1184 C C . LEU A 1 143 ? -6.728 2.941 14.472 1.00 98.62 143 LEU A C 1
ATOM 1186 O O . LEU A 1 143 ? -6.284 3.426 13.426 1.00 98.62 143 LEU A O 1
ATOM 1190 N N . ARG A 1 144 ? -6.049 2.023 15.175 1.00 98.62 144 ARG A N 1
ATOM 1191 C CA . ARG A 1 144 ? -4.756 1.461 14.743 1.00 98.62 144 ARG A CA 1
ATOM 1192 C C . ARG A 1 144 ? -4.888 0.706 13.418 1.00 98.62 144 ARG A C 1
ATOM 1194 O O . ARG A 1 144 ? -4.095 0.959 12.513 1.00 98.62 144 ARG A O 1
ATOM 1201 N N . ILE A 1 145 ? -5.925 -0.120 13.256 1.00 98.69 145 ILE A N 1
ATOM 1202 C CA . ILE A 1 145 ? -6.219 -0.822 11.994 1.00 98.69 145 ILE A CA 1
ATOM 1203 C C . ILE A 1 145 ? -6.398 0.182 10.849 1.00 98.69 145 ILE A C 1
ATOM 1205 O O . ILE A 1 145 ? -5.733 0.066 9.822 1.00 98.69 145 ILE A O 1
ATOM 1209 N N . LYS A 1 146 ? -7.214 1.230 11.035 1.00 98.75 146 LYS A N 1
ATOM 1210 C CA . LYS A 1 146 ? -7.415 2.274 10.011 1.00 98.75 146 LYS A CA 1
ATOM 1211 C C . LYS A 1 146 ? -6.108 2.977 9.619 1.00 98.75 146 LYS A C 1
ATOM 1213 O O . LYS A 1 146 ? -5.910 3.281 8.442 1.00 98.75 146 LYS A O 1
ATOM 1218 N N . LYS A 1 147 ? -5.207 3.244 10.575 1.00 98.69 147 LYS A N 1
ATOM 1219 C CA . LYS A 1 147 ? -3.880 3.831 10.299 1.00 98.69 147 LYS A CA 1
ATOM 1220 C C . LYS A 1 147 ? -3.000 2.879 9.484 1.00 98.69 147 LYS A C 1
ATOM 1222 O O . LYS A 1 147 ? -2.422 3.309 8.485 1.00 98.69 147 LYS A O 1
ATOM 1227 N N . LEU A 1 148 ? -2.947 1.603 9.869 1.00 98.56 148 LEU A N 1
ATOM 1228 C CA . LEU A 1 148 ? -2.181 0.576 9.160 1.00 98.56 148 LEU A CA 1
ATOM 1229 C C . LEU A 1 148 ? -2.706 0.352 7.740 1.00 98.56 148 LEU A C 1
ATOM 1231 O O . LEU A 1 148 ? -1.907 0.310 6.814 1.00 98.56 148 LEU A O 1
ATOM 1235 N N . MET A 1 149 ? -4.024 0.325 7.530 1.00 98.56 149 MET A N 1
ATOM 1236 C CA . MET A 1 149 ? -4.613 0.227 6.187 1.00 98.56 149 MET A CA 1
ATOM 1237 C C . MET A 1 149 ? -4.212 1.407 5.289 1.00 98.56 149 MET A C 1
ATOM 1239 O O . MET A 1 149 ? -3.858 1.213 4.128 1.00 98.56 149 MET A O 1
ATOM 1243 N N . LYS A 1 150 ? -4.198 2.641 5.817 1.00 98.69 150 LYS A N 1
ATOM 1244 C CA . LYS A 1 150 ? -3.716 3.816 5.061 1.00 98.69 150 LYS A CA 1
ATOM 1245 C C . LYS A 1 150 ? -2.226 3.719 4.727 1.00 98.69 150 LYS A C 1
ATOM 1247 O O . LYS A 1 150 ? -1.801 4.150 3.658 1.00 98.69 150 LYS A O 1
ATOM 1252 N N . GLN A 1 151 ? -1.411 3.192 5.640 1.00 98.62 151 GLN A N 1
ATOM 1253 C CA . GLN A 1 151 ? 0.010 2.956 5.387 1.00 98.62 151 GLN A CA 1
ATOM 1254 C C . GLN A 1 151 ? 0.221 1.857 4.340 1.00 98.62 151 GLN A C 1
ATOM 1256 O O . GLN A 1 151 ? 1.009 2.056 3.421 1.00 98.62 151 GLN A O 1
ATOM 1261 N N . GLN A 1 152 ? -0.526 0.757 4.432 1.00 98.56 152 GLN A N 1
ATOM 1262 C CA . GLN A 1 152 ? -0.529 -0.320 3.447 1.00 98.56 152 GLN A CA 1
ATOM 1263 C C . GLN A 1 152 ? -0.896 0.208 2.057 1.00 98.56 152 GLN A C 1
ATOM 1265 O O . GLN A 1 152 ? -0.197 -0.107 1.102 1.00 98.56 152 GLN A O 1
ATOM 1270 N N . GLY A 1 153 ? -1.927 1.054 1.945 1.00 98.62 153 GLY A N 1
ATOM 1271 C CA . GLY A 1 153 ? -2.306 1.690 0.680 1.00 98.62 153 GLY A CA 1
ATOM 1272 C C . GLY A 1 153 ? -1.169 2.516 0.072 1.00 98.62 153 GLY A C 1
ATOM 1273 O O . GLY A 1 153 ? -0.823 2.315 -1.086 1.00 98.62 153 GLY A O 1
ATOM 1274 N N . ARG A 1 154 ? -0.518 3.375 0.871 1.00 98.69 154 ARG A N 1
ATOM 1275 C CA . ARG A 1 154 ? 0.635 4.180 0.418 1.00 98.69 154 ARG A CA 1
ATOM 1276 C C . ARG A 1 154 ? 1.809 3.318 -0.049 1.00 98.69 154 ARG A C 1
ATOM 1278 O O . ARG A 1 154 ? 2.356 3.565 -1.118 1.00 98.69 154 ARG A O 1
ATOM 1285 N N . LEU A 1 155 ? 2.175 2.303 0.734 1.00 98.56 155 LEU A N 1
ATOM 1286 C CA . LEU A 1 155 ? 3.258 1.382 0.381 1.00 98.56 155 LEU A CA 1
ATOM 1287 C C . LEU A 1 155 ? 2.922 0.557 -0.866 1.00 98.56 155 LEU A C 1
ATOM 1289 O O . LEU A 1 155 ? 3.802 0.291 -1.678 1.00 98.56 155 LEU A O 1
ATOM 1293 N N . HIS A 1 156 ? 1.657 0.175 -1.045 1.00 98.69 156 HIS A N 1
ATOM 1294 C CA . HIS A 1 156 ? 1.212 -0.542 -2.234 1.00 98.69 156 HIS A CA 1
ATOM 1295 C C . HIS A 1 156 ? 1.356 0.315 -3.497 1.00 98.69 156 HIS A C 1
ATOM 1297 O O . HIS A 1 156 ? 1.915 -0.165 -4.479 1.00 98.69 156 HIS A O 1
ATOM 1303 N N . THR A 1 157 ? 0.939 1.585 -3.449 1.00 98.69 157 THR A N 1
ATOM 1304 C CA . THR A 1 157 ? 1.112 2.535 -4.560 1.00 98.69 157 THR A CA 1
ATOM 1305 C C . THR A 1 157 ? 2.589 2.735 -4.912 1.00 98.69 157 THR A C 1
ATOM 1307 O O . THR A 1 157 ? 2.964 2.583 -6.073 1.00 98.69 157 THR A O 1
ATOM 1310 N N . GLN A 1 158 ? 3.453 2.960 -3.918 1.00 98.56 158 GLN A N 1
ATOM 1311 C CA . GLN A 1 158 ? 4.900 3.085 -4.145 1.00 98.56 158 GLN A CA 1
ATOM 1312 C C . GLN A 1 158 ? 5.492 1.819 -4.774 1.00 98.56 158 GLN A C 1
ATOM 1314 O O . GLN A 1 158 ? 6.248 1.892 -5.736 1.00 98.56 158 GLN A O 1
ATOM 1319 N N . LEU A 1 159 ? 5.107 0.638 -4.282 1.00 98.62 159 LEU A N 1
ATOM 1320 C CA . LEU A 1 159 ? 5.557 -0.629 -4.855 1.00 98.62 159 LEU A CA 1
ATOM 1321 C C . LEU A 1 159 ? 5.123 -0.780 -6.319 1.00 98.62 159 LEU A C 1
ATOM 1323 O O . LEU A 1 159 ? 5.879 -1.317 -7.128 1.00 98.62 159 LEU A O 1
ATOM 1327 N N . THR A 1 160 ? 3.907 -0.353 -6.668 1.00 98.69 160 THR A N 1
ATOM 1328 C CA . THR A 1 160 ? 3.439 -0.400 -8.058 1.00 98.69 160 THR A CA 1
ATOM 1329 C C . THR A 1 160 ? 4.200 0.569 -8.957 1.00 98.69 160 THR A C 1
ATOM 1331 O O . THR A 1 160 ? 4.601 0.156 -10.041 1.00 98.69 160 THR A O 1
ATOM 1334 N N . GLU A 1 161 ? 4.472 1.792 -8.495 1.00 98.69 161 GLU A N 1
ATOM 1335 C CA . GLU A 1 161 ? 5.252 2.799 -9.230 1.00 98.69 161 GLU A CA 1
ATOM 1336 C C . GLU A 1 161 ? 6.705 2.356 -9.448 1.00 98.69 161 GLU A C 1
ATOM 1338 O O . GLU A 1 161 ? 7.249 2.480 -10.542 1.00 98.69 161 GLU A O 1
ATOM 1343 N N . GLU A 1 162 ? 7.348 1.770 -8.438 1.00 98.56 162 GLU A N 1
ATOM 1344 C CA . GLU A 1 162 ? 8.712 1.254 -8.597 1.00 98.56 162 GLU A CA 1
ATOM 1345 C C . GLU A 1 162 ? 8.759 0.044 -9.539 1.00 98.56 162 GLU A C 1
ATOM 1347 O O . GLU A 1 162 ? 9.688 -0.102 -10.335 1.00 98.56 162 GLU A O 1
ATOM 1352 N N . LYS A 1 163 ? 7.723 -0.807 -9.534 1.00 98.75 163 LYS A N 1
ATOM 1353 C CA . LYS A 1 163 ? 7.602 -1.897 -10.514 1.00 98.75 163 LYS A CA 1
ATOM 1354 C C . LYS A 1 163 ? 7.431 -1.379 -11.941 1.00 98.75 163 LYS A C 1
ATOM 1356 O O . LYS A 1 163 ? 7.966 -2.008 -12.853 1.00 98.75 163 LYS A O 1
ATOM 1361 N N . THR A 1 164 ? 6.689 -0.292 -12.163 1.00 98.69 164 THR A N 1
ATOM 1362 C CA . THR A 1 164 ? 6.548 0.291 -13.508 1.00 98.69 164 THR A CA 1
ATOM 1363 C C . THR A 1 164 ? 7.856 0.920 -13.969 1.00 98.69 164 THR A C 1
ATOM 1365 O O . THR A 1 164 ? 8.320 0.562 -15.048 1.00 98.69 164 THR A O 1
ATOM 1368 N N . LYS A 1 165 ? 8.528 1.711 -13.120 1.00 98.56 165 LYS A N 1
ATOM 1369 C CA . LYS A 1 165 ? 9.859 2.271 -13.423 1.00 98.56 165 LYS A CA 1
ATOM 1370 C C . LYS A 1 165 ? 10.883 1.189 -13.764 1.00 98.56 165 LYS A C 1
ATOM 1372 O O . LYS A 1 165 ? 11.650 1.332 -14.709 1.00 98.56 165 LYS A O 1
ATOM 1377 N N . ASN A 1 166 ? 10.886 0.075 -13.031 1.00 98.62 166 ASN A N 1
ATOM 1378 C CA . ASN A 1 166 ? 11.803 -1.032 -13.301 1.00 98.62 166 ASN A CA 1
ATOM 1379 C C . ASN A 1 166 ? 11.553 -1.666 -14.686 1.00 98.62 166 ASN A C 1
ATOM 1381 O O . ASN A 1 166 ? 12.499 -1.941 -15.426 1.00 98.62 166 ASN A O 1
ATOM 1385 N N . ARG A 1 167 ? 10.281 -1.835 -15.077 1.00 98.62 167 ARG A N 1
ATOM 1386 C CA . ARG A 1 167 ? 9.922 -2.308 -16.425 1.00 98.62 167 ARG A CA 1
ATOM 1387 C C . ARG A 1 167 ? 10.343 -1.318 -17.510 1.00 98.62 167 ARG A C 1
ATOM 1389 O O . ARG A 1 167 ? 10.867 -1.751 -18.528 1.00 98.62 167 ARG A O 1
ATOM 1396 N N . GLU A 1 168 ? 10.149 -0.021 -17.285 1.00 98.62 168 GLU A N 1
ATOM 1397 C CA . GLU A 1 168 ? 10.566 1.036 -18.216 1.00 98.62 168 GLU A CA 1
ATOM 1398 C C . GLU A 1 168 ? 12.083 1.040 -18.420 1.00 98.62 168 GLU A C 1
ATOM 1400 O O . GLU A 1 168 ? 12.544 0.991 -19.557 1.00 98.62 168 GLU A O 1
ATOM 1405 N N . ILE A 1 169 ? 12.867 0.999 -17.337 1.00 98.62 169 ILE A N 1
ATOM 1406 C CA . ILE A 1 169 ? 14.334 0.914 -17.410 1.00 98.62 169 ILE A CA 1
ATOM 1407 C C . ILE A 1 169 ? 14.771 -0.370 -18.123 1.00 98.62 169 ILE A C 1
ATOM 1409 O O . ILE A 1 169 ? 15.692 -0.341 -18.934 1.00 98.62 169 ILE A O 1
ATOM 1413 N N . SER A 1 170 ? 14.100 -1.494 -17.862 1.00 98.69 170 SER A N 1
ATOM 1414 C CA . SER A 1 170 ? 14.385 -2.754 -18.558 1.00 98.69 170 SER A CA 1
ATOM 1415 C C . SER A 1 170 ? 14.126 -2.644 -20.067 1.00 98.69 170 SER A C 1
ATOM 1417 O O . SER A 1 170 ? 14.939 -3.127 -20.850 1.00 98.69 170 SER A O 1
ATOM 1419 N N . SER A 1 171 ? 13.047 -1.963 -20.477 1.00 98.62 171 SER A N 1
ATOM 1420 C CA . SER A 1 171 ? 12.748 -1.671 -21.890 1.00 98.62 171 SER A CA 1
ATOM 1421 C C . SER A 1 171 ? 13.809 -0.766 -22.521 1.00 98.62 171 SER A C 1
ATOM 1423 O O . SER A 1 171 ? 14.329 -1.062 -23.595 1.00 98.62 171 SER A O 1
ATOM 1425 N N . GLN A 1 172 ? 14.204 0.304 -21.826 1.00 98.62 172 GLN A N 1
ATOM 1426 C CA . GLN A 1 172 ? 15.263 1.205 -22.294 1.00 98.62 172 GLN A CA 1
ATOM 1427 C C . GLN A 1 172 ? 16.604 0.480 -22.436 1.00 98.62 172 GLN A C 1
ATOM 1429 O O . GLN A 1 172 ? 17.358 0.748 -23.367 1.00 98.62 172 GLN A O 1
ATOM 1434 N N . LEU A 1 173 ? 16.903 -0.467 -21.542 1.00 98.62 173 LEU A N 1
ATOM 1435 C CA . LEU A 1 173 ? 18.111 -1.280 -21.631 1.00 98.62 173 LEU A CA 1
ATOM 1436 C C . LEU A 1 173 ? 18.093 -2.186 -22.869 1.00 98.62 173 LEU A C 1
ATOM 1438 O O . LEU A 1 173 ? 19.125 -2.326 -23.526 1.00 98.62 173 LEU A O 1
ATOM 1442 N N . THR A 1 174 ? 16.941 -2.775 -23.208 1.00 98.44 174 THR A N 1
ATOM 1443 C CA . THR A 1 174 ? 16.800 -3.555 -24.446 1.00 98.44 174 THR A CA 1
ATOM 1444 C C . THR A 1 174 ? 16.949 -2.680 -25.690 1.00 98.44 174 THR A C 1
ATOM 1446 O O . THR A 1 174 ? 17.734 -3.021 -26.570 1.00 98.44 174 THR A O 1
ATOM 1449 N N . GLU A 1 175 ? 16.324 -1.500 -25.722 1.00 98.56 175 GLU A N 1
ATOM 1450 C CA . GLU A 1 175 ? 16.469 -0.550 -26.835 1.00 98.56 175 GLU A CA 1
ATOM 1451 C C . GLU A 1 175 ? 17.922 -0.074 -26.995 1.00 98.56 175 GLU A C 1
ATOM 1453 O O . GLU A 1 175 ? 18.455 -0.015 -28.103 1.00 98.56 175 GLU A O 1
ATOM 1458 N N . ALA A 1 176 ? 18.615 0.212 -25.888 1.00 98.56 176 ALA A N 1
ATOM 1459 C CA . ALA A 1 176 ? 20.029 0.577 -25.903 1.00 98.56 176 ALA A CA 1
ATOM 1460 C C . ALA A 1 176 ? 20.919 -0.547 -26.461 1.00 98.56 176 ALA A C 1
ATOM 1462 O O . ALA A 1 176 ? 21.898 -0.273 -27.165 1.00 98.56 176 ALA A O 1
ATOM 1463 N N . ALA A 1 177 ? 20.587 -1.811 -26.177 1.00 98.50 177 ALA A N 1
ATOM 1464 C CA . ALA A 1 177 ? 21.283 -2.953 -26.757 1.00 98.50 177 ALA A CA 1
ATOM 1465 C C . ALA A 1 177 ? 21.080 -3.025 -28.282 1.00 98.50 177 ALA A C 1
ATOM 1467 O O . ALA A 1 177 ? 22.059 -3.222 -29.006 1.00 98.50 177 ALA A O 1
ATOM 1468 N N . ASP A 1 178 ? 19.867 -2.772 -28.776 1.00 98.56 178 ASP A N 1
ATOM 1469 C CA . ASP A 1 178 ? 19.559 -2.750 -30.214 1.00 98.56 178 ASP A CA 1
ATOM 1470 C C . ASP A 1 178 ? 20.280 -1.607 -30.947 1.00 98.56 178 ASP A C 1
ATOM 1472 O O . ASP A 1 178 ? 20.850 -1.805 -32.030 1.00 98.56 178 ASP A O 1
ATOM 1476 N N . TYR A 1 179 ? 20.347 -0.417 -30.335 1.00 98.69 179 TYR A N 1
ATOM 1477 C CA . TYR A 1 179 ? 21.148 0.693 -30.860 1.00 98.69 179 TYR A CA 1
ATOM 1478 C C . TYR A 1 179 ? 22.632 0.335 -30.936 1.00 98.69 179 TYR A C 1
ATOM 1480 O O . TYR A 1 179 ? 23.289 0.637 -31.935 1.00 98.69 179 TYR A O 1
ATOM 1488 N N . LYS A 1 180 ? 23.166 -0.348 -29.917 1.00 98.75 180 LYS A N 1
ATOM 1489 C CA . LYS A 1 180 ? 24.558 -0.810 -29.912 1.00 98.75 180 LYS A CA 1
ATOM 1490 C C . LYS A 1 180 ? 24.823 -1.826 -31.024 1.00 98.75 180 LYS A C 1
ATOM 1492 O O . LYS A 1 180 ? 25.847 -1.715 -31.695 1.00 98.75 180 LYS A O 1
ATOM 1497 N N . ILE A 1 181 ? 23.921 -2.786 -31.242 1.00 98.69 181 ILE A N 1
ATOM 1498 C CA . ILE A 1 181 ? 24.025 -3.755 -32.347 1.00 98.69 181 ILE A CA 1
ATOM 1499 C C . ILE A 1 181 ? 24.054 -3.012 -33.688 1.00 98.69 181 ILE A C 1
ATOM 1501 O O . ILE A 1 181 ? 24.994 -3.184 -34.463 1.00 98.69 181 ILE A O 1
ATOM 1505 N N . SER A 1 182 ? 23.099 -2.107 -33.910 1.00 98.69 182 SER A N 1
ATOM 1506 C CA . SER A 1 182 ? 23.006 -1.309 -35.141 1.00 98.69 182 SER A CA 1
ATOM 1507 C C . SER A 1 182 ? 24.257 -0.455 -35.386 1.00 98.69 182 SER A C 1
ATOM 1509 O O . SER A 1 182 ? 24.728 -0.331 -36.517 1.00 98.69 182 SER A O 1
ATOM 1511 N N . ALA A 1 183 ? 24.822 0.140 -34.331 1.00 98.69 183 ALA A N 1
ATOM 1512 C CA . ALA A 1 183 ? 26.053 0.920 -34.422 1.00 98.69 183 ALA A CA 1
ATOM 1513 C C . ALA A 1 183 ? 27.247 0.046 -34.836 1.00 98.69 183 ALA A C 1
ATOM 1515 O O . ALA A 1 183 ? 27.996 0.426 -35.734 1.00 98.69 183 ALA A O 1
ATOM 1516 N N . LEU A 1 184 ? 27.391 -1.147 -34.249 1.00 98.69 184 LEU A N 1
ATOM 1517 C CA . LEU A 1 184 ? 28.453 -2.091 -34.610 1.00 98.69 184 LEU A CA 1
ATOM 1518 C C . LEU A 1 184 ? 28.331 -2.578 -36.063 1.00 98.69 184 LEU A C 1
ATOM 1520 O O . LEU A 1 184 ? 29.343 -2.709 -36.753 1.00 98.69 184 LEU A O 1
ATOM 1524 N N . GLU A 1 185 ? 27.113 -2.806 -36.554 1.00 98.62 185 GLU A N 1
ATOM 1525 C CA . GLU A 1 185 ? 26.869 -3.160 -37.958 1.00 98.62 185 GLU A CA 1
ATOM 1526 C C . GLU A 1 185 ? 27.270 -2.032 -38.917 1.00 98.62 185 GLU A C 1
ATOM 1528 O O . GLU A 1 185 ? 27.921 -2.286 -39.936 1.00 98.62 185 GLU A O 1
ATOM 1533 N N . ARG A 1 186 ? 26.949 -0.777 -38.573 1.00 98.50 186 ARG A N 1
ATOM 1534 C CA . ARG A 1 186 ? 27.384 0.401 -39.340 1.00 98.50 186 ARG A CA 1
ATOM 1535 C C . ARG A 1 186 ? 28.904 0.549 -39.335 1.00 98.50 186 ARG A C 1
ATOM 1537 O O . ARG A 1 186 ? 29.472 0.755 -40.405 1.00 98.50 186 ARG A O 1
ATOM 1544 N N . SER A 1 187 ? 29.567 0.378 -38.190 1.00 98.75 187 SER A N 1
ATOM 1545 C CA . SER A 1 187 ? 31.035 0.417 -38.107 1.00 98.75 187 SER A CA 1
ATOM 1546 C C . SER A 1 187 ? 31.683 -0.648 -38.992 1.00 98.75 187 SER A C 1
ATOM 1548 O O . SER A 1 187 ? 32.549 -0.323 -39.802 1.00 98.75 187 SER A O 1
ATOM 1550 N N . ARG A 1 188 ? 31.189 -1.896 -38.952 1.00 98.75 188 ARG A N 1
ATOM 1551 C CA . ARG A 1 188 ? 31.659 -2.965 -39.852 1.00 98.75 188 ARG A CA 1
ATOM 1552 C C . ARG A 1 188 ? 31.466 -2.588 -41.326 1.00 98.75 188 ARG A C 1
ATOM 1554 O O . ARG A 1 188 ? 32.320 -2.894 -42.159 1.00 98.75 188 ARG A O 1
ATOM 1561 N N . LYS A 1 189 ? 30.355 -1.926 -41.671 1.00 98.69 189 LYS A N 1
ATOM 1562 C CA . LYS A 1 189 ? 30.108 -1.480 -43.047 1.00 98.69 189 LYS A CA 1
ATOM 1563 C C . LYS A 1 189 ? 31.078 -0.383 -43.485 1.00 98.69 189 LYS A C 1
ATOM 1565 O O . LYS A 1 189 ? 31.535 -0.410 -44.627 1.00 98.69 189 LYS A O 1
ATOM 1570 N N . ILE A 1 190 ? 31.394 0.558 -42.598 1.00 98.69 190 ILE A N 1
ATOM 1571 C CA . ILE A 1 190 ? 32.383 1.612 -42.848 1.00 98.69 190 ILE A CA 1
ATOM 1572 C C . ILE A 1 190 ? 33.758 0.990 -43.106 1.00 98.69 190 ILE A C 1
ATOM 1574 O O . ILE A 1 190 ? 34.371 1.316 -44.118 1.00 98.69 190 ILE A O 1
ATOM 1578 N N . GLU A 1 191 ? 34.198 0.042 -42.275 1.00 98.69 191 GLU A N 1
ATOM 1579 C CA . GLU A 1 191 ? 35.466 -0.679 -42.471 1.00 98.69 191 GLU A CA 1
ATOM 1580 C C . GLU A 1 191 ? 35.520 -1.396 -43.835 1.00 98.69 191 GLU A C 1
ATOM 1582 O O . GLU A 1 191 ? 36.517 -1.318 -44.558 1.00 98.69 191 GLU A O 1
ATOM 1587 N N . GLU A 1 192 ? 34.427 -2.057 -44.237 1.00 98.69 192 GLU A N 1
ATOM 1588 C CA . GLU A 1 192 ? 34.318 -2.701 -45.553 1.00 98.69 192 GLU A CA 1
ATOM 1589 C C . GLU A 1 192 ? 34.456 -1.684 -46.702 1.00 98.69 192 GLU A C 1
ATOM 1591 O O . GLU A 1 192 ? 35.173 -1.929 -47.677 1.00 98.69 192 GLU A O 1
ATOM 1596 N N . LEU A 1 193 ? 33.776 -0.537 -46.600 1.00 98.56 193 LEU A N 1
ATOM 1597 C CA . LEU A 1 193 ? 33.826 0.522 -47.610 1.00 98.56 193 LEU A CA 1
ATOM 1598 C C . LEU A 1 193 ? 35.202 1.192 -47.671 1.00 98.56 193 LEU A C 1
ATOM 1600 O O . LEU A 1 193 ? 35.702 1.427 -48.770 1.00 98.56 193 LEU A O 1
ATOM 1604 N N . GLN A 1 194 ? 35.843 1.433 -46.527 1.00 98.62 194 GLN A N 1
ATOM 1605 C CA . GLN A 1 194 ? 37.209 1.954 -46.452 1.00 98.62 194 GLN A CA 1
ATOM 1606 C C . GLN A 1 194 ? 38.199 1.013 -47.140 1.00 98.62 194 GLN A C 1
ATOM 1608 O O . GLN A 1 194 ? 39.026 1.460 -47.935 1.00 98.62 194 GLN A O 1
ATOM 1613 N N . LYS A 1 195 ? 38.078 -0.303 -46.922 1.00 98.75 195 LYS A N 1
ATOM 1614 C CA . LYS A 1 195 ? 38.913 -1.288 -47.619 1.00 98.75 195 LYS A CA 1
ATOM 1615 C C . LYS A 1 195 ? 38.734 -1.214 -49.140 1.00 98.75 195 LYS A C 1
ATOM 1617 O O . LYS A 1 195 ? 39.724 -1.170 -49.869 1.00 98.75 195 LYS A O 1
ATOM 1622 N N . ARG A 1 196 ? 37.488 -1.148 -49.624 1.00 98.50 196 ARG A N 1
ATOM 1623 C CA . ARG A 1 196 ? 37.193 -1.006 -51.065 1.00 98.50 196 ARG A CA 1
ATOM 1624 C C . ARG A 1 196 ? 37.720 0.305 -51.647 1.00 98.50 196 ARG A C 1
ATOM 1626 O O . ARG A 1 196 ? 38.191 0.316 -52.784 1.00 98.50 196 ARG A O 1
ATOM 1633 N N . LEU A 1 197 ? 37.648 1.396 -50.886 1.00 98.44 197 LEU A N 1
ATOM 1634 C CA . LEU A 1 197 ? 38.197 2.689 -51.283 1.00 98.44 197 LEU A CA 1
ATOM 1635 C C . LEU A 1 197 ? 39.712 2.587 -51.501 1.00 98.44 197 LEU A C 1
ATOM 1637 O O . LEU A 1 197 ? 40.187 2.937 -52.579 1.00 98.44 197 LEU A O 1
ATOM 1641 N N . ILE A 1 198 ? 40.443 2.014 -50.539 1.00 98.56 198 ILE A N 1
ATOM 1642 C CA . ILE A 1 198 ? 41.897 1.805 -50.636 1.00 98.56 198 ILE A CA 1
ATOM 1643 C C . ILE A 1 198 ? 42.250 0.942 -51.859 1.00 98.56 198 ILE A C 1
ATOM 1645 O O . ILE A 1 198 ? 43.140 1.289 -52.637 1.00 98.56 198 ILE A O 1
ATOM 1649 N N . GLU A 1 199 ? 41.541 -0.171 -52.076 1.00 98.50 199 GLU A N 1
ATOM 1650 C CA . GLU A 1 199 ? 41.747 -1.037 -53.248 1.00 98.50 199 GLU A CA 1
ATOM 1651 C C . GLU A 1 199 ? 41.548 -0.272 -54.572 1.00 98.50 199 GLU A C 1
ATOM 1653 O O . GLU A 1 199 ? 42.366 -0.385 -55.495 1.00 98.50 199 GLU A O 1
ATOM 1658 N N . SER A 1 200 ? 40.501 0.557 -54.650 1.00 98.31 200 SER A N 1
ATOM 1659 C CA . SER A 1 200 ? 40.213 1.418 -55.803 1.00 98.31 200 SER A CA 1
ATOM 1660 C C . SER A 1 200 ? 41.298 2.479 -56.025 1.00 98.31 200 SER A C 1
ATOM 1662 O O . SER A 1 200 ? 41.751 2.687 -57.154 1.00 98.31 200 SER A O 1
ATOM 1664 N N . GLU A 1 201 ? 41.796 3.115 -54.964 1.00 98.38 201 GLU A N 1
ATOM 1665 C CA . GLU A 1 201 ? 42.872 4.108 -55.041 1.00 98.38 201 GLU A CA 1
ATOM 1666 C C . GLU A 1 201 ? 44.200 3.510 -55.513 1.00 98.38 201 GLU A C 1
ATOM 1668 O O . GLU A 1 201 ? 44.902 4.113 -56.338 1.00 98.38 201 GLU A O 1
ATOM 1673 N N . ILE A 1 202 ? 44.528 2.299 -55.053 1.00 98.38 202 ILE A N 1
ATOM 1674 C CA . ILE A 1 202 ? 45.696 1.548 -55.524 1.00 98.38 202 ILE A CA 1
ATOM 1675 C C . ILE A 1 202 ? 45.560 1.258 -57.023 1.00 98.38 202 ILE A C 1
ATOM 1677 O O . ILE A 1 202 ? 46.507 1.481 -57.789 1.00 98.38 202 ILE A O 1
ATOM 1681 N N . LEU A 1 203 ? 44.385 0.796 -57.467 1.00 98.31 203 LEU A N 1
ATOM 1682 C CA . LEU A 1 203 ? 44.125 0.515 -58.878 1.00 98.31 203 LEU A CA 1
ATOM 1683 C C . LEU A 1 203 ? 44.222 1.786 -59.734 1.00 98.31 203 LEU A C 1
ATOM 1685 O O . LEU A 1 203 ? 44.922 1.784 -60.750 1.00 98.31 203 LEU A O 1
ATOM 1689 N N . ARG A 1 204 ? 43.599 2.885 -59.295 1.00 98.31 204 ARG A N 1
ATOM 1690 C CA . ARG A 1 204 ? 43.675 4.205 -59.939 1.00 98.31 204 ARG A CA 1
ATOM 1691 C C . ARG A 1 204 ? 45.121 4.667 -60.086 1.00 98.31 204 ARG A C 1
ATOM 1693 O O . ARG A 1 204 ? 45.528 5.075 -61.171 1.00 98.31 204 ARG A O 1
ATOM 1700 N N . THR A 1 205 ? 45.924 4.551 -59.028 1.00 98.25 205 THR A N 1
ATOM 1701 C CA . THR A 1 205 ? 47.348 4.921 -59.049 1.00 98.25 205 THR A CA 1
ATOM 1702 C C . THR A 1 205 ? 48.128 4.083 -60.063 1.00 98.25 205 THR A C 1
ATOM 1704 O O . THR A 1 205 ? 48.929 4.618 -60.831 1.00 98.25 205 THR A O 1
ATOM 1707 N N . ARG A 1 206 ? 47.869 2.771 -60.128 1.00 98.25 206 ARG A N 1
ATOM 1708 C CA . ARG A 1 206 ? 48.493 1.871 -61.110 1.00 98.25 206 ARG A CA 1
ATOM 1709 C C . ARG A 1 206 ? 48.113 2.237 -62.549 1.00 98.25 206 ARG A C 1
ATOM 1711 O O . ARG A 1 206 ? 48.990 2.257 -63.412 1.00 98.25 206 ARG A O 1
ATOM 1718 N N . LEU A 1 207 ? 46.839 2.530 -62.809 1.00 97.38 207 LEU A N 1
ATOM 1719 C CA . LEU A 1 207 ? 46.362 2.945 -64.132 1.00 97.38 207 LEU A CA 1
ATOM 1720 C C . LEU A 1 207 ? 46.933 4.307 -64.542 1.00 97.38 207 LEU A C 1
ATOM 1722 O O . LEU A 1 207 ? 47.397 4.442 -65.670 1.00 97.38 207 LEU A O 1
ATOM 1726 N N . ASN A 1 208 ? 47.003 5.272 -63.623 1.00 97.94 208 ASN A N 1
ATOM 1727 C CA . ASN A 1 208 ? 47.629 6.571 -63.878 1.00 97.94 208 ASN A CA 1
ATOM 1728 C C . ASN A 1 208 ? 49.115 6.441 -64.234 1.00 97.94 208 ASN A C 1
ATOM 1730 O O . ASN A 1 208 ? 49.566 7.080 -65.179 1.00 97.94 208 ASN A O 1
ATOM 1734 N N . ARG A 1 209 ? 49.871 5.570 -63.549 1.00 98.12 209 ARG A N 1
ATOM 1735 C CA . 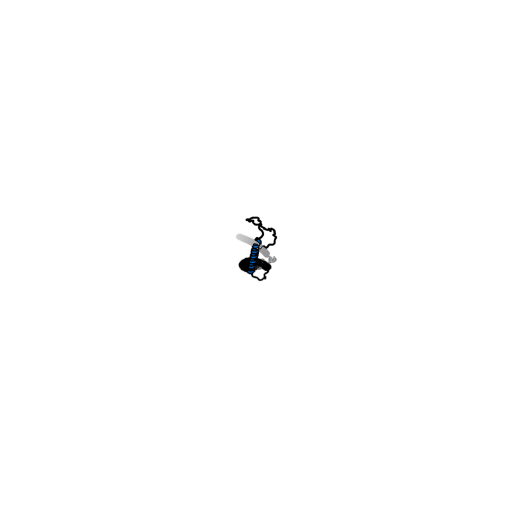ARG A 1 209 ? 51.272 5.287 -63.918 1.00 98.12 209 ARG A CA 1
ATOM 1736 C C . ARG A 1 209 ? 51.384 4.734 -65.339 1.00 98.12 209 ARG A C 1
ATOM 1738 O O . ARG A 1 209 ? 52.201 5.228 -66.110 1.00 98.12 209 ARG A O 1
ATOM 1745 N N . LYS A 1 210 ? 50.542 3.756 -65.705 1.00 97.88 210 LYS A N 1
ATOM 1746 C CA . LYS A 1 210 ? 50.497 3.215 -67.077 1.00 97.88 210 LYS A CA 1
ATOM 1747 C C . LYS A 1 210 ? 50.149 4.293 -68.104 1.00 97.88 210 LYS A C 1
ATOM 1749 O O . LYS A 1 210 ? 50.791 4.367 -69.144 1.00 97.88 210 LYS A O 1
ATOM 1754 N N . LEU A 1 211 ? 49.169 5.145 -67.802 1.00 97.75 211 LEU A N 1
ATOM 1755 C CA . LEU A 1 211 ? 48.778 6.253 -68.670 1.00 97.75 211 LEU A CA 1
ATOM 1756 C C . LEU A 1 211 ? 49.938 7.232 -68.889 1.00 97.75 211 LEU A C 1
ATOM 1758 O O . LEU A 1 211 ? 50.183 7.624 -70.026 1.00 97.75 211 LEU A O 1
ATOM 1762 N N . SER A 1 212 ? 50.669 7.602 -67.835 1.00 97.81 212 SER A N 1
ATOM 1763 C CA . SER A 1 212 ? 51.854 8.460 -67.953 1.00 97.81 212 SER A CA 1
ATOM 1764 C C . SER A 1 212 ? 52.955 7.811 -68.791 1.00 97.81 212 SER A C 1
ATOM 1766 O O . SER A 1 212 ? 53.520 8.478 -69.650 1.00 97.81 212 SER A O 1
ATOM 1768 N N . MET A 1 213 ? 53.213 6.510 -68.609 1.00 97.81 213 MET A N 1
ATOM 1769 C CA . MET A 1 213 ? 54.167 5.772 -69.447 1.00 97.81 213 MET A CA 1
ATOM 1770 C C . MET A 1 213 ? 53.764 5.791 -70.925 1.00 97.81 213 MET A C 1
ATOM 1772 O O . MET A 1 213 ? 54.598 6.086 -71.772 1.00 97.81 213 MET A O 1
ATOM 1776 N N . PHE A 1 214 ? 52.493 5.522 -71.244 1.00 97.50 214 PHE A N 1
ATOM 1777 C CA . PHE A 1 214 ? 52.013 5.576 -72.627 1.00 97.50 214 PHE A CA 1
ATOM 1778 C C . PHE A 1 214 ? 52.064 6.991 -73.208 1.00 97.50 214 PHE A C 1
ATOM 1780 O O . PHE A 1 214 ? 52.424 7.154 -74.369 1.00 97.50 214 PHE A O 1
ATOM 1787 N N . LYS A 1 215 ? 51.752 8.026 -72.416 1.00 97.88 215 LYS A N 1
ATOM 1788 C CA . LYS A 1 215 ? 51.913 9.426 -72.840 1.00 97.88 215 LYS A CA 1
ATOM 1789 C C . LYS A 1 215 ? 53.367 9.744 -73.189 1.00 97.88 215 LYS A C 1
ATOM 1791 O O . LYS A 1 215 ? 53.598 10.399 -74.198 1.00 97.88 215 LYS A O 1
ATOM 1796 N N . GLU A 1 216 ? 54.321 9.269 -72.393 1.00 97.56 216 GLU A N 1
ATOM 1797 C CA . GLU A 1 216 ? 55.747 9.467 -72.660 1.00 97.56 216 GLU A CA 1
ATOM 1798 C C . GLU A 1 216 ? 56.203 8.700 -73.905 1.00 97.56 216 GLU A C 1
ATOM 1800 O O . GLU A 1 216 ? 56.832 9.279 -74.783 1.00 97.56 216 GLU A O 1
ATOM 1805 N N . GLN A 1 217 ? 55.797 7.434 -74.050 1.00 97.00 217 GLN A N 1
ATOM 1806 C CA . GLN A 1 217 ? 56.055 6.645 -75.262 1.00 97.00 217 GLN A CA 1
ATOM 1807 C C . GLN A 1 217 ? 55.484 7.304 -76.525 1.00 97.00 217 GLN A C 1
ATOM 1809 O O . GLN A 1 217 ? 56.111 7.281 -77.579 1.00 97.00 217 GLN A O 1
ATOM 1814 N N . MET A 1 218 ? 54.301 7.914 -76.432 1.00 96.56 218 MET A N 1
ATOM 1815 C CA . MET A 1 218 ? 53.706 8.664 -77.540 1.00 96.56 218 MET A CA 1
ATOM 1816 C C . MET A 1 218 ? 54.504 9.927 -77.879 1.00 96.56 218 MET A C 1
ATOM 1818 O O . MET A 1 218 ? 54.651 10.241 -79.057 1.00 96.56 218 MET A O 1
ATOM 1822 N N . ARG A 1 219 ? 55.028 10.645 -76.875 1.00 97.12 219 ARG A N 1
ATOM 1823 C CA . ARG A 1 219 ? 55.892 11.819 -77.087 1.00 97.12 219 ARG A CA 1
ATOM 1824 C C . ARG A 1 219 ? 57.193 11.429 -77.780 1.00 97.12 219 ARG A C 1
ATOM 1826 O O . ARG A 1 219 ? 57.501 12.000 -78.817 1.00 97.12 219 ARG A O 1
ATOM 1833 N N . THR A 1 220 ? 57.890 10.409 -77.281 1.00 96.81 220 THR A N 1
ATOM 1834 C CA . THR A 1 220 ? 59.153 9.947 -77.878 1.00 96.81 220 THR A CA 1
ATOM 1835 C C . THR A 1 220 ? 58.964 9.416 -79.298 1.00 96.81 220 THR A C 1
ATOM 1837 O O . THR A 1 220 ? 59.778 9.711 -80.175 1.00 96.81 220 THR A O 1
ATOM 1840 N N . LEU A 1 221 ? 57.875 8.685 -79.561 1.00 96.50 221 LEU A N 1
ATOM 1841 C CA . LEU A 1 221 ? 57.526 8.250 -80.913 1.00 96.50 221 LEU A CA 1
ATOM 1842 C C . LEU A 1 221 ? 57.262 9.450 -81.830 1.00 96.50 221 LEU A C 1
ATOM 1844 O O . LEU A 1 221 ? 57.780 9.492 -82.941 1.00 96.50 221 LEU A O 1
ATOM 1848 N N . ASN A 1 222 ? 56.492 10.436 -81.366 1.00 96.44 222 ASN A N 1
ATOM 1849 C CA . ASN A 1 222 ? 56.203 11.650 -82.127 1.00 96.44 222 ASN A CA 1
ATOM 1850 C C . ASN A 1 222 ? 57.475 12.459 -82.435 1.00 96.44 222 ASN A C 1
ATOM 1852 O O . ASN A 1 222 ? 57.642 12.920 -83.562 1.00 96.44 222 ASN A O 1
ATOM 1856 N N . ASP A 1 223 ? 58.391 12.590 -81.475 1.00 96.50 223 ASP A N 1
ATOM 1857 C CA . ASP A 1 223 ? 59.678 13.267 -81.670 1.00 96.50 223 ASP A CA 1
ATOM 1858 C C . ASP A 1 223 ? 60.562 12.514 -82.668 1.00 96.50 223 ASP A C 1
ATOM 1860 O O . ASP A 1 223 ? 61.165 13.132 -83.542 1.00 96.50 223 ASP A O 1
ATOM 1864 N N . THR A 1 224 ? 60.574 11.179 -82.603 1.00 95.69 224 THR A N 1
ATO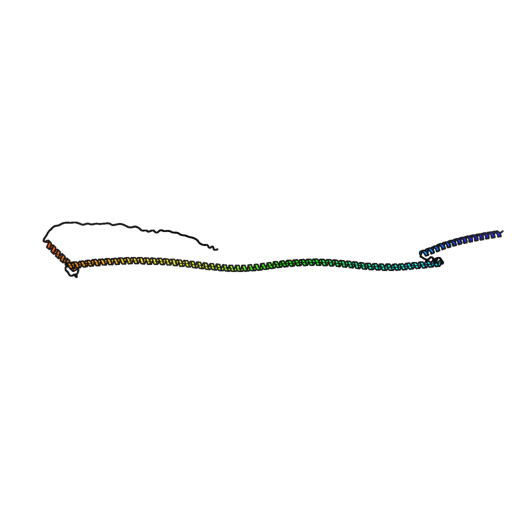M 1865 C CA . THR A 1 224 ? 61.294 10.328 -83.564 1.00 95.69 224 THR A CA 1
ATOM 1866 C C . THR A 1 224 ? 60.732 10.508 -84.974 1.00 95.69 224 THR A C 1
ATOM 1868 O O . THR A 1 224 ? 61.488 10.784 -85.901 1.00 95.69 224 THR A O 1
ATOM 1871 N N . VAL A 1 225 ? 59.406 10.447 -85.137 1.00 96.12 225 VAL A N 1
ATOM 1872 C CA . VAL A 1 225 ? 58.731 10.664 -86.429 1.00 96.12 225 VAL A CA 1
ATOM 1873 C C . VAL A 1 225 ? 59.007 12.068 -86.978 1.00 96.12 225 VAL A C 1
ATOM 1875 O O . VAL A 1 225 ? 59.252 12.226 -88.174 1.00 96.12 225 VAL A O 1
ATOM 1878 N N . ASN A 1 226 ? 58.998 13.101 -86.130 1.00 95.56 226 ASN A N 1
ATOM 1879 C CA . ASN A 1 226 ? 59.322 14.468 -86.548 1.00 95.56 226 ASN A CA 1
ATOM 1880 C C . ASN A 1 226 ? 60.795 14.618 -86.942 1.00 95.56 226 ASN A C 1
ATOM 1882 O O . ASN A 1 226 ? 61.093 15.284 -87.934 1.00 95.56 226 ASN A O 1
ATOM 1886 N N . GLN A 1 227 ? 61.710 13.983 -86.207 1.00 95.81 227 GLN A N 1
ATOM 1887 C CA . GLN A 1 227 ? 63.132 13.976 -86.532 1.00 95.81 227 GLN A CA 1
ATOM 1888 C C . GLN A 1 227 ? 63.393 13.261 -87.863 1.00 95.81 227 GLN A C 1
ATOM 1890 O O . GLN A 1 227 ? 64.095 13.804 -88.714 1.00 95.81 227 GLN A O 1
ATOM 1895 N N . GLU A 1 228 ? 62.793 12.088 -88.079 1.00 95.38 228 GLU A N 1
ATOM 1896 C CA . GLU A 1 228 ? 62.858 11.363 -89.353 1.00 95.38 228 GLU A CA 1
ATOM 1897 C C . GLU A 1 228 ? 62.295 12.201 -90.502 1.00 95.38 228 GLU A C 1
ATOM 1899 O O . GLU A 1 228 ? 62.922 12.298 -91.557 1.00 95.38 228 GLU A O 1
ATOM 1904 N N . ARG A 1 229 ? 61.147 12.864 -90.298 1.00 95.69 229 ARG A N 1
ATOM 1905 C CA . ARG A 1 229 ? 60.576 13.785 -91.288 1.00 95.69 229 ARG A CA 1
ATOM 1906 C C . ARG A 1 229 ? 61.539 14.929 -91.608 1.00 95.69 229 ARG A C 1
ATOM 1908 O O . ARG A 1 229 ? 61.775 15.182 -92.780 1.00 95.69 229 ARG A O 1
ATOM 1915 N N . SER A 1 230 ? 62.131 15.569 -90.600 1.00 96.25 230 SER A N 1
ATOM 1916 C CA . SER A 1 230 ? 63.092 16.667 -90.776 1.00 96.25 230 SER A CA 1
ATOM 1917 C C . SER A 1 230 ? 64.342 16.231 -91.552 1.00 96.25 230 SER A C 1
ATOM 1919 O O . SER A 1 230 ? 64.764 16.904 -92.493 1.00 96.25 230 SER A O 1
ATOM 1921 N N . VAL A 1 231 ? 64.906 15.063 -91.218 1.00 95.19 231 VAL A N 1
ATOM 1922 C CA . VAL A 1 231 ? 66.051 14.479 -91.939 1.00 95.19 231 VAL A CA 1
ATOM 1923 C C . VAL A 1 231 ? 65.682 14.143 -93.385 1.00 95.19 231 VAL A C 1
ATOM 1925 O O . VAL A 1 231 ? 66.456 14.437 -94.300 1.00 95.19 231 VAL A O 1
ATOM 1928 N N . ASN A 1 232 ? 64.500 13.566 -93.612 1.00 95.19 232 ASN A N 1
ATOM 1929 C CA . ASN A 1 232 ? 63.999 13.275 -94.953 1.00 95.19 232 ASN A CA 1
ATOM 1930 C C . ASN A 1 232 ? 63.770 14.558 -95.762 1.00 95.19 232 ASN A C 1
ATOM 1932 O O . ASN A 1 232 ? 64.186 14.619 -96.916 1.00 95.19 232 ASN A O 1
ATOM 1936 N N . ASP A 1 233 ? 63.180 15.595 -95.166 1.00 96.06 233 ASP A N 1
ATOM 1937 C CA . ASP A 1 233 ? 62.962 16.894 -95.808 1.00 96.06 233 ASP A CA 1
ATOM 1938 C C . ASP A 1 233 ? 64.293 17.563 -96.178 1.00 96.06 233 ASP A C 1
ATOM 1940 O O . ASP A 1 233 ? 64.442 18.067 -97.292 1.00 96.06 233 ASP A O 1
ATOM 1944 N N . HIS A 1 234 ? 65.293 17.505 -95.292 1.00 95.88 234 HIS A N 1
ATOM 1945 C CA . HIS A 1 234 ? 66.641 17.998 -95.577 1.00 95.88 234 HIS A CA 1
ATOM 1946 C C . HIS A 1 234 ? 67.314 17.215 -96.712 1.00 95.88 234 HIS A C 1
ATOM 1948 O O . HIS A 1 234 ? 67.863 17.812 -97.636 1.00 95.88 234 HIS A O 1
ATOM 1954 N N . SER A 1 235 ? 67.217 15.883 -96.690 1.00 95.19 235 SER A N 1
ATOM 1955 C CA . SER A 1 235 ? 67.765 15.016 -97.744 1.00 95.19 235 SER A CA 1
ATOM 1956 C C . SER A 1 235 ? 67.098 15.286 -99.094 1.00 95.19 235 SER A C 1
ATOM 1958 O O . SER A 1 235 ? 67.771 15.411 -100.116 1.00 95.19 235 SER A O 1
ATOM 1960 N N . LEU A 1 236 ? 65.771 15.446 -99.104 1.00 95.12 236 LEU A N 1
ATOM 1961 C CA . LEU A 1 236 ? 65.013 15.849 -100.287 1.00 95.12 236 LEU A CA 1
ATOM 1962 C C . LEU A 1 236 ? 65.427 17.234 -100.784 1.00 95.12 236 LEU A C 1
ATOM 1964 O O . LEU A 1 236 ? 65.459 17.446 -101.995 1.00 95.12 236 LEU A O 1
ATOM 1968 N N . GLN A 1 237 ? 65.739 18.171 -99.887 1.00 95.31 237 GLN A N 1
ATOM 1969 C CA . GLN A 1 237 ? 66.217 19.495 -100.270 1.00 95.31 237 GLN A CA 1
ATOM 1970 C C . GLN A 1 237 ? 67.589 19.426 -100.951 1.00 95.31 237 GLN A C 1
ATOM 1972 O O . GLN A 1 237 ? 67.737 19.994 -102.028 1.00 95.31 237 GLN A O 1
ATOM 1977 N N . ILE A 1 238 ? 68.542 18.666 -100.401 1.00 95.44 238 ILE A N 1
ATOM 1978 C CA . ILE A 1 238 ? 69.854 18.444 -101.033 1.00 95.44 238 ILE A CA 1
ATOM 1979 C C . ILE A 1 238 ? 69.678 17.840 -102.428 1.00 95.44 238 ILE A C 1
ATOM 1981 O O . ILE A 1 238 ? 70.212 18.370 -103.397 1.00 95.44 238 ILE A O 1
ATOM 1985 N N . LEU A 1 239 ? 68.863 16.788 -102.561 1.00 94.44 239 LEU A N 1
ATOM 1986 C CA . LEU A 1 239 ? 68.591 16.166 -103.861 1.00 94.44 239 LEU A CA 1
ATOM 1987 C C . LEU A 1 239 ? 67.937 17.143 -104.851 1.00 94.44 239 LEU A C 1
ATOM 1989 O O . LEU A 1 239 ? 68.217 17.092 -106.049 1.00 94.44 239 LEU A O 1
ATOM 1993 N N . ARG A 1 240 ? 67.068 18.049 -104.381 1.00 95.44 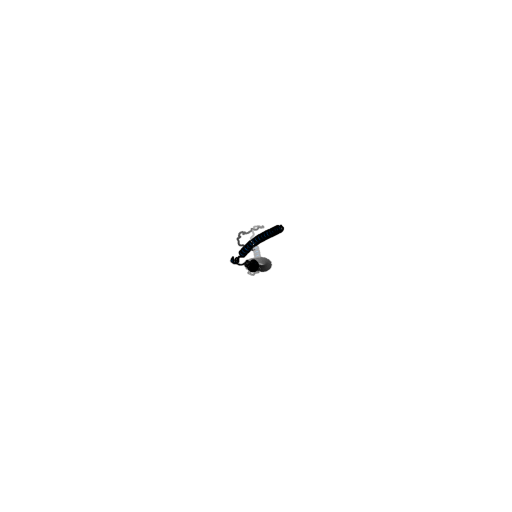240 ARG A N 1
ATOM 1994 C CA . ARG A 1 240 ? 66.492 19.119 -105.215 1.00 95.44 240 ARG A CA 1
ATOM 1995 C C . ARG A 1 240 ? 67.544 20.135 -105.650 1.00 95.44 240 ARG A C 1
ATOM 1997 O O . ARG A 1 240 ? 67.502 20.566 -106.805 1.00 95.44 240 ARG A O 1
ATOM 2004 N N . ASP A 1 241 ? 68.462 20.509 -104.767 1.00 95.12 241 ASP A N 1
ATOM 2005 C CA . ASP A 1 241 ? 69.537 21.458 -105.058 1.00 95.12 241 ASP A CA 1
ATOM 2006 C C . ASP A 1 241 ? 70.546 20.850 -106.043 1.00 95.12 241 ASP A C 1
ATOM 2008 O O . ASP A 1 241 ? 70.845 21.472 -107.061 1.00 95.12 241 ASP A O 1
ATOM 2012 N N . GLU A 1 242 ? 70.973 19.602 -105.829 1.00 94.19 242 GLU A N 1
ATOM 2013 C CA . GLU A 1 242 ? 71.810 18.831 -106.759 1.00 94.19 242 GLU A CA 1
ATOM 2014 C C . GLU A 1 242 ? 71.135 18.673 -108.126 1.00 94.19 242 GLU A C 1
ATOM 2016 O O . GLU A 1 242 ? 71.759 18.898 -109.164 1.00 94.19 242 GLU A O 1
ATOM 2021 N N . LEU A 1 243 ? 69.836 18.356 -108.155 1.00 93.94 243 LEU A N 1
ATOM 2022 C CA . LEU A 1 243 ? 69.064 18.285 -109.397 1.00 93.94 243 LEU A CA 1
ATOM 2023 C C . LEU A 1 243 ? 69.013 19.643 -110.109 1.00 93.94 243 LEU A C 1
ATOM 2025 O O . LEU A 1 243 ? 69.098 19.711 -111.337 1.00 93.94 243 LEU A O 1
ATOM 2029 N N . THR A 1 244 ? 68.858 20.732 -109.357 1.00 94.81 244 THR A N 1
ATOM 2030 C CA . THR A 1 244 ? 68.843 22.095 -109.903 1.00 94.81 244 THR A CA 1
ATOM 2031 C C . THR A 1 244 ? 70.217 22.478 -110.448 1.00 94.81 244 THR A C 1
ATOM 2033 O O . THR A 1 244 ? 70.307 23.012 -111.554 1.00 94.81 244 THR A O 1
ATOM 2036 N N . GLN A 1 245 ? 71.288 22.141 -109.733 1.00 95.06 245 GLN A N 1
ATOM 2037 C CA . GLN A 1 245 ? 72.664 22.343 -110.172 1.00 95.06 245 GLN A CA 1
ATOM 2038 C C . GLN A 1 245 ? 72.973 21.529 -111.433 1.00 95.06 245 GLN A C 1
ATOM 2040 O O . GLN A 1 245 ? 73.499 22.075 -112.400 1.00 95.06 245 GLN A O 1
ATOM 2045 N N . ALA A 1 246 ? 72.580 20.254 -111.482 1.00 93.12 246 ALA A N 1
ATOM 2046 C CA . ALA A 1 246 ? 72.725 19.417 -112.668 1.00 93.12 246 ALA A CA 1
ATOM 2047 C C . ALA A 1 246 ? 71.989 20.023 -113.873 1.00 93.12 246 ALA A C 1
ATOM 2049 O O . ALA A 1 246 ? 72.557 20.111 -114.961 1.00 93.12 246 ALA A O 1
ATOM 2050 N N . LYS A 1 247 ? 70.760 20.524 -113.679 1.00 94.31 247 LYS A N 1
ATOM 2051 C CA . LYS A 1 247 ? 70.020 21.258 -114.722 1.00 94.31 247 LYS A CA 1
ATOM 2052 C C . LYS A 1 247 ? 70.767 22.508 -115.197 1.00 94.31 247 LYS A C 1
ATOM 2054 O O . LYS A 1 247 ? 70.796 22.759 -116.399 1.00 94.31 247 LYS A O 1
ATOM 2059 N N . GLN A 1 248 ? 71.371 23.277 -114.289 1.00 94.00 248 GLN A N 1
ATOM 2060 C CA . GLN A 1 248 ? 72.171 24.457 -114.641 1.00 94.00 248 GLN A CA 1
ATOM 2061 C C . GLN A 1 248 ? 73.427 24.084 -115.440 1.00 94.00 248 GLN A C 1
ATOM 2063 O O . GLN A 1 248 ? 73.685 24.701 -116.471 1.00 94.00 248 GLN A O 1
ATOM 2068 N N . ILE A 1 249 ? 74.163 23.048 -115.021 1.00 94.06 249 ILE A N 1
ATOM 2069 C CA . ILE A 1 249 ? 75.344 22.537 -115.736 1.00 94.06 249 ILE A CA 1
ATOM 2070 C C . ILE A 1 249 ? 74.953 22.066 -117.139 1.00 94.06 249 ILE A C 1
ATOM 2072 O O . ILE A 1 249 ? 75.615 22.427 -118.111 1.00 94.06 249 ILE A O 1
ATOM 2076 N N . ILE A 1 250 ? 73.856 21.311 -117.267 1.00 93.12 250 ILE A N 1
ATOM 2077 C CA . ILE A 1 250 ? 73.331 20.884 -118.570 1.00 93.12 250 ILE A CA 1
ATOM 2078 C C . ILE A 1 250 ? 73.015 22.107 -119.436 1.00 93.12 250 ILE A C 1
ATOM 2080 O O . ILE A 1 250 ? 73.477 22.171 -120.569 1.00 93.12 250 ILE A O 1
ATOM 2084 N N . ALA A 1 251 ? 72.305 23.108 -118.907 1.00 93.69 251 ALA A N 1
ATOM 2085 C CA . ALA A 1 251 ? 71.991 24.328 -119.651 1.00 93.69 251 ALA A CA 1
ATOM 2086 C C . ALA A 1 251 ? 73.252 25.096 -120.100 1.00 93.69 251 ALA A C 1
ATOM 2088 O O . ALA A 1 251 ? 73.297 25.619 -121.215 1.00 93.69 251 ALA A O 1
ATOM 2089 N N . GLU A 1 252 ? 74.295 25.149 -119.266 1.00 93.88 252 GLU A N 1
ATOM 2090 C CA . GLU A 1 252 ? 75.580 25.764 -119.612 1.00 93.88 252 GLU A CA 1
ATOM 2091 C C . GLU A 1 252 ? 76.317 24.981 -120.709 1.00 93.88 252 GLU A C 1
ATOM 2093 O O . GLU A 1 252 ? 76.820 25.588 -121.660 1.00 93.88 252 GLU A O 1
ATOM 2098 N N . ILE A 1 253 ? 76.348 23.646 -120.618 1.00 93.69 253 ILE A N 1
ATOM 2099 C CA . ILE A 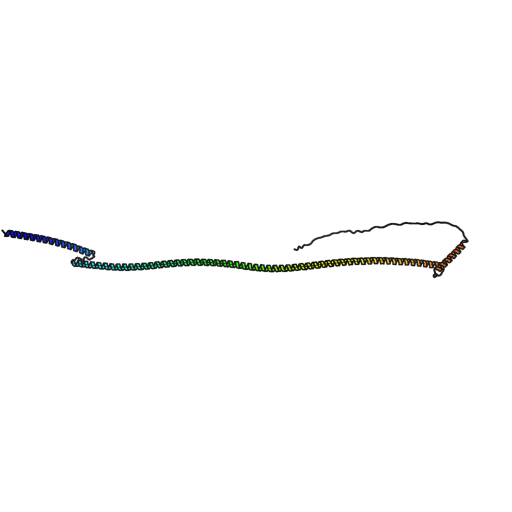1 253 ? 76.909 22.765 -121.652 1.00 93.69 253 ILE A CA 1
ATOM 2100 C C . ILE A 1 253 ? 76.155 22.964 -122.968 1.00 93.69 253 ILE A C 1
ATOM 2102 O O . ILE A 1 253 ? 76.796 23.230 -123.981 1.00 93.69 253 ILE A O 1
ATOM 2106 N N . THR A 1 254 ? 74.820 22.952 -122.954 1.00 92.31 254 THR A N 1
ATOM 2107 C CA . THR A 1 254 ? 73.990 23.211 -124.141 1.00 92.31 254 THR A CA 1
ATOM 2108 C C . THR A 1 254 ? 74.263 24.600 -124.733 1.00 92.31 254 THR A C 1
ATOM 2110 O O . THR A 1 254 ? 74.353 24.759 -125.951 1.00 92.31 254 THR A O 1
ATOM 2113 N N . ARG A 1 255 ? 74.467 25.634 -123.902 1.00 93.25 255 ARG A N 1
ATOM 2114 C CA . ARG A 1 255 ? 74.841 26.979 -124.378 1.00 93.25 255 ARG A CA 1
ATOM 2115 C C . ARG A 1 255 ? 76.235 27.005 -125.018 1.00 93.25 255 ARG A C 1
ATOM 2117 O O . ARG A 1 255 ? 76.405 27.669 -126.047 1.00 93.25 255 ARG A O 1
ATOM 2124 N N . ARG A 1 256 ? 77.231 26.334 -124.420 1.00 93.00 256 ARG A N 1
ATOM 2125 C CA . ARG A 1 256 ? 78.587 26.197 -124.991 1.00 93.00 256 ARG A CA 1
ATOM 2126 C C . ARG A 1 256 ? 78.559 25.420 -126.302 1.00 93.00 256 ARG A C 1
ATOM 2128 O O . ARG A 1 256 ? 79.182 25.856 -127.264 1.00 93.00 256 ARG A O 1
ATOM 2135 N N . GLU A 1 257 ? 77.814 24.323 -126.353 1.00 90.88 257 GLU A N 1
ATOM 2136 C CA . GLU A 1 257 ? 77.596 23.522 -127.557 1.00 90.88 257 GLU A CA 1
ATOM 2137 C C . GLU A 1 257 ? 76.985 24.377 -128.671 1.00 90.88 257 GLU A C 1
ATOM 2139 O O . GLU A 1 257 ? 77.519 24.417 -129.773 1.00 90.88 257 GLU A O 1
ATOM 2144 N N . SER A 1 258 ? 75.943 25.159 -128.373 1.00 91.69 258 SER A N 1
ATOM 2145 C CA . SER A 1 258 ? 75.360 26.097 -129.338 1.00 91.69 258 SER A CA 1
ATOM 2146 C C . SER A 1 258 ? 76.374 27.139 -129.837 1.00 91.69 258 SER A C 1
ATOM 2148 O O . SER A 1 258 ? 76.418 27.420 -131.034 1.00 91.69 258 SER A O 1
ATOM 2150 N N . HIS A 1 259 ? 77.240 27.680 -128.969 1.00 91.81 259 HIS A N 1
ATOM 2151 C CA . HIS A 1 259 ? 78.329 28.575 -129.393 1.00 91.81 259 HIS A CA 1
ATOM 2152 C C . HIS A 1 259 ? 79.334 27.880 -130.311 1.00 91.81 259 HIS A C 1
ATOM 2154 O O . HIS A 1 259 ? 79.699 28.446 -131.340 1.00 91.81 259 HIS A O 1
ATOM 2160 N N . LEU A 1 260 ? 79.771 26.670 -129.959 1.00 90.94 260 LEU A N 1
ATOM 2161 C CA . LEU A 1 260 ? 80.668 25.869 -130.790 1.00 90.94 260 LEU A CA 1
ATOM 2162 C C . LEU A 1 260 ? 80.027 25.556 -132.141 1.00 90.94 260 LEU A C 1
ATOM 2164 O O . LEU A 1 260 ? 80.683 25.686 -133.170 1.00 90.94 260 LEU A O 1
ATOM 2168 N N . GLN A 1 261 ? 78.732 25.250 -132.156 1.00 89.56 261 GLN A N 1
ATOM 2169 C CA . GLN A 1 261 ? 77.978 25.023 -133.380 1.00 89.56 261 GLN A CA 1
ATOM 2170 C C . GLN A 1 261 ? 77.877 26.296 -134.231 1.00 89.56 261 GLN A C 1
ATOM 2172 O O . GLN A 1 261 ? 78.096 26.246 -135.439 1.00 89.56 261 GLN A O 1
ATOM 2177 N N . ASN A 1 262 ? 77.621 27.456 -133.621 1.00 90.44 262 ASN A N 1
ATOM 2178 C CA . ASN A 1 262 ? 77.610 28.748 -134.314 1.00 90.44 262 ASN A CA 1
ATOM 2179 C C . ASN A 1 262 ? 78.994 29.118 -134.872 1.00 90.44 262 ASN A C 1
ATOM 2181 O O . ASN A 1 262 ? 79.101 29.625 -135.993 1.00 90.44 262 ASN A O 1
ATOM 2185 N N . PHE A 1 263 ? 80.062 28.844 -134.118 1.00 89.38 263 PHE A N 1
ATOM 2186 C CA . PHE A 1 263 ? 81.441 29.019 -134.568 1.00 89.38 263 PHE A CA 1
ATOM 2187 C C . PHE A 1 263 ? 81.749 28.096 -135.746 1.00 89.38 263 PHE A C 1
ATOM 2189 O O . PHE A 1 263 ? 82.199 28.571 -136.785 1.00 89.38 263 PHE A O 1
ATOM 2196 N N . ARG A 1 264 ? 81.412 26.806 -135.630 1.00 90.56 264 ARG A N 1
ATOM 2197 C CA . ARG A 1 264 ? 81.524 25.816 -136.705 1.00 90.56 264 ARG A CA 1
ATOM 2198 C C . ARG A 1 264 ? 80.823 26.306 -137.972 1.00 90.56 264 ARG A C 1
ATOM 2200 O O . ARG A 1 264 ? 81.440 26.351 -139.030 1.00 90.56 264 ARG A O 1
ATOM 2207 N N . VAL A 1 265 ? 79.570 26.753 -137.865 1.00 86.94 265 VAL A N 1
ATOM 2208 C CA . VAL A 1 265 ? 78.803 27.327 -138.986 1.00 86.94 265 VAL A CA 1
ATOM 2209 C C . VAL A 1 265 ? 79.506 28.547 -139.593 1.00 86.94 265 VAL A C 1
ATOM 2211 O O . VAL A 1 265 ? 79.557 28.676 -140.814 1.00 86.94 265 VAL A O 1
ATOM 2214 N N . SER A 1 266 ? 80.068 29.434 -138.769 1.00 88.00 266 SER A N 1
ATOM 2215 C CA . SER A 1 266 ? 80.798 30.622 -139.236 1.00 88.00 266 SER A CA 1
ATOM 2216 C C . SER A 1 266 ? 82.089 30.262 -139.974 1.00 88.00 266 SER A C 1
ATOM 2218 O O . SER A 1 266 ? 82.358 30.818 -141.034 1.00 88.00 266 SER A O 1
ATOM 2220 N N . VAL A 1 267 ? 82.860 29.296 -139.468 1.00 86.06 267 VAL A N 1
ATOM 2221 C CA . VAL A 1 267 ? 84.068 28.783 -140.131 1.00 86.06 267 VAL A CA 1
ATOM 2222 C C . VAL A 1 267 ? 83.721 28.161 -141.483 1.00 86.06 267 VAL A C 1
ATOM 2224 O O . VAL A 1 267 ? 84.364 28.476 -142.480 1.00 86.06 267 VAL A O 1
ATOM 2227 N N . VAL A 1 268 ? 82.674 27.334 -141.543 1.00 86.50 268 VAL A N 1
ATOM 2228 C CA . VAL A 1 268 ? 82.202 26.730 -142.800 1.00 86.50 268 VAL A CA 1
ATOM 2229 C C . VAL A 1 268 ? 81.778 27.801 -143.812 1.00 86.50 268 VAL A C 1
ATOM 2231 O O . VAL A 1 268 ? 82.157 27.714 -144.978 1.00 86.50 268 VAL A O 1
ATOM 2234 N N . LYS A 1 269 ? 81.075 28.856 -143.365 1.00 85.31 269 LYS A N 1
ATOM 2235 C CA . LYS A 1 269 ? 80.739 30.018 -144.209 1.00 85.31 269 LYS A CA 1
ATOM 2236 C C . LYS A 1 269 ? 81.978 30.718 -144.765 1.00 85.31 269 LYS A C 1
ATOM 2238 O O . LYS A 1 269 ? 81.990 31.045 -145.946 1.00 85.31 269 LYS A O 1
ATOM 2243 N N . VAL A 1 270 ? 83.000 30.957 -143.939 1.00 81.75 270 VAL A N 1
ATOM 2244 C CA . VAL A 1 270 ? 84.258 31.603 -144.369 1.00 81.75 270 VAL A CA 1
ATOM 2245 C C . VAL A 1 270 ? 85.011 30.740 -145.381 1.00 81.75 270 VAL A C 1
ATOM 2247 O O . VAL A 1 270 ? 85.581 31.269 -146.328 1.00 81.75 270 VAL A O 1
ATOM 2250 N N . LEU A 1 271 ? 84.973 29.416 -145.223 1.00 81.56 271 LEU A N 1
ATOM 2251 C CA . LEU A 1 271 ? 85.535 28.474 -146.192 1.00 81.56 271 LEU A CA 1
ATOM 2252 C C . LEU A 1 271 ? 84.704 28.359 -147.485 1.00 81.56 271 LEU A C 1
ATOM 2254 O O . LEU A 1 271 ? 85.150 27.691 -148.412 1.00 81.56 271 LEU A O 1
ATOM 2258 N N . ALA A 1 272 ? 83.528 29.000 -147.554 1.00 80.25 272 ALA A N 1
ATOM 2259 C CA . ALA A 1 272 ? 82.555 28.891 -148.643 1.00 80.25 272 ALA A CA 1
ATOM 2260 C C . ALA A 1 272 ? 82.120 27.440 -148.941 1.00 80.25 272 ALA A C 1
ATOM 2262 O O . ALA A 1 272 ? 81.838 27.089 -150.086 1.00 80.25 272 ALA A O 1
ATOM 2263 N N . GLU A 1 273 ? 82.050 26.603 -147.903 1.00 73.75 273 GLU A N 1
ATOM 2264 C CA . GLU A 1 273 ? 81.712 25.180 -148.012 1.00 73.75 273 GLU A CA 1
ATOM 2265 C C . GLU A 1 273 ? 80.262 24.892 -147.543 1.00 73.75 273 GLU A C 1
ATOM 2267 O O . GLU A 1 273 ? 79.647 25.710 -146.846 1.00 73.75 273 GLU A O 1
ATOM 2272 N N . PRO A 1 274 ? 79.677 23.729 -147.893 1.00 75.94 274 PRO A N 1
ATOM 2273 C CA . PRO A 1 274 ? 78.342 23.330 -147.443 1.00 75.94 274 PRO A CA 1
ATOM 2274 C C . PRO A 1 274 ? 78.265 23.097 -145.922 1.00 75.94 274 PRO A C 1
ATOM 2276 O O . PRO A 1 274 ? 79.138 22.467 -145.333 1.00 75.94 274 PRO A O 1
ATOM 2279 N N . TYR A 1 275 ? 77.165 23.506 -145.276 1.00 73.69 275 TYR A N 1
ATOM 2280 C CA . TYR A 1 275 ? 76.961 23.439 -143.811 1.00 73.69 275 TYR A CA 1
ATOM 2281 C C . TYR A 1 275 ? 77.041 22.031 -143.170 1.00 73.69 275 TYR A C 1
ATOM 2283 O O . TYR A 1 275 ? 77.144 21.909 -141.943 1.00 73.69 275 TYR A O 1
ATOM 2291 N N . CYS A 1 276 ? 76.994 20.968 -143.976 1.00 78.44 276 CYS A N 1
ATOM 2292 C CA . CYS A 1 276 ? 76.904 19.569 -143.549 1.00 78.44 276 CYS A CA 1
ATOM 2293 C C . CYS A 1 276 ? 78.221 18.774 -143.622 1.00 78.44 276 CYS A C 1
ATOM 2295 O O . CYS A 1 276 ? 78.187 17.551 -143.517 1.00 78.44 276 CYS A O 1
ATOM 2297 N N . ILE A 1 277 ? 79.376 19.427 -143.763 1.00 81.38 277 ILE A N 1
ATOM 2298 C CA . ILE A 1 277 ? 80.666 18.720 -143.804 1.00 81.38 277 ILE A CA 1
ATOM 2299 C C . ILE A 1 277 ? 81.155 18.281 -142.406 1.00 81.38 277 ILE A C 1
ATOM 2301 O O . ILE A 1 277 ? 80.959 19.015 -141.433 1.00 81.38 277 ILE A O 1
ATOM 2305 N N . PRO A 1 278 ? 81.797 17.110 -142.258 1.00 86.81 278 PRO A N 1
ATOM 2306 C CA . PRO A 1 278 ? 82.349 16.666 -140.976 1.00 86.81 278 PRO A CA 1
ATOM 2307 C C . PRO A 1 278 ? 83.456 17.591 -140.447 1.00 86.81 278 PRO A C 1
ATOM 2309 O O . PRO A 1 278 ? 84.226 18.157 -141.224 1.00 86.81 278 PRO A O 1
ATOM 2312 N N . ASP A 1 279 ? 83.609 17.689 -139.123 1.00 87.06 279 ASP A N 1
ATOM 2313 C CA . ASP A 1 279 ? 84.586 18.597 -138.494 1.00 87.06 279 ASP A CA 1
ATOM 2314 C C . ASP A 1 279 ? 86.029 18.337 -138.937 1.00 87.06 279 ASP A C 1
ATOM 2316 O O . ASP A 1 279 ? 86.797 19.278 -139.141 1.00 87.06 279 ASP A O 1
ATOM 2320 N N . TYR A 1 280 ? 86.397 17.074 -139.164 1.00 89.12 280 TYR A N 1
ATOM 232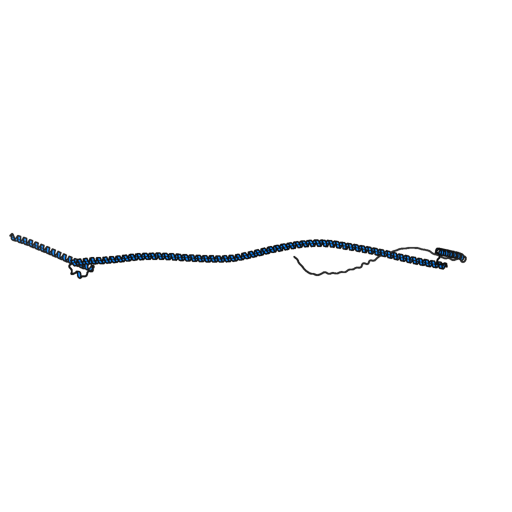1 C CA . TYR A 1 280 ? 87.731 16.731 -139.659 1.00 89.12 280 TYR A CA 1
ATOM 2322 C C . TYR A 1 280 ? 87.991 17.278 -141.078 1.00 89.12 280 TYR A C 1
ATOM 2324 O O . TYR A 1 280 ? 89.135 17.603 -141.401 1.00 89.12 280 TYR A O 1
ATOM 2332 N N . GLU A 1 281 ? 86.959 17.443 -141.917 1.00 83.81 281 GLU A N 1
ATOM 2333 C CA . GLU A 1 281 ? 87.095 18.050 -143.249 1.00 83.81 281 GLU A CA 1
ATOM 2334 C C . GLU A 1 281 ? 87.246 19.569 -143.168 1.00 83.81 281 GLU A C 1
ATOM 2336 O O . GLU A 1 281 ? 88.101 20.125 -143.863 1.00 83.81 281 GLU A O 1
ATOM 2341 N N . ILE A 1 282 ? 86.491 20.226 -142.275 1.00 84.12 282 ILE A N 1
ATOM 2342 C CA . ILE A 1 282 ? 86.639 21.659 -141.957 1.00 84.12 282 ILE A CA 1
ATOM 2343 C C . ILE A 1 282 ? 88.076 21.937 -141.506 1.00 84.12 282 ILE A C 1
ATOM 2345 O O . ILE A 1 282 ? 88.738 22.838 -142.027 1.00 84.12 282 ILE A O 1
ATOM 2349 N N . ILE A 1 283 ? 88.580 21.125 -140.570 1.00 84.25 283 ILE A N 1
ATOM 2350 C CA . ILE A 1 283 ? 89.948 21.218 -140.053 1.00 84.25 283 ILE A CA 1
ATOM 2351 C C . ILE A 1 283 ? 90.963 20.999 -141.181 1.00 84.25 283 ILE A C 1
ATOM 2353 O O . ILE A 1 283 ? 91.881 21.804 -141.331 1.00 84.25 283 ILE A O 1
ATOM 2357 N N . SER A 1 284 ? 90.789 19.971 -142.016 1.00 85.62 284 SER A N 1
ATOM 2358 C CA . SER A 1 284 ? 91.685 19.702 -143.149 1.00 85.62 284 SER A CA 1
ATOM 2359 C C . SER A 1 284 ? 91.727 20.863 -144.156 1.00 85.62 284 SER A C 1
ATOM 2361 O O . SER A 1 284 ? 92.794 21.207 -144.669 1.00 85.62 284 SER A O 1
ATOM 2363 N N . ARG A 1 285 ? 90.590 21.522 -144.420 1.00 81.69 285 ARG A N 1
ATOM 2364 C CA . ARG A 1 285 ? 90.516 22.705 -145.296 1.00 81.69 285 ARG A CA 1
ATOM 2365 C C . ARG A 1 285 ? 91.182 23.926 -144.677 1.00 81.69 285 ARG A C 1
ATOM 2367 O O . ARG A 1 285 ? 91.985 24.565 -145.351 1.00 81.69 285 ARG A O 1
ATOM 2374 N N . LEU A 1 286 ? 90.905 24.224 -143.406 1.00 83.00 286 LEU A N 1
ATOM 2375 C CA . LEU A 1 286 ? 91.600 25.284 -142.673 1.00 83.00 286 LEU A CA 1
ATOM 2376 C C . LEU A 1 286 ? 93.112 25.059 -142.695 1.00 83.00 286 LEU A C 1
ATOM 2378 O O . LEU A 1 286 ? 93.856 25.992 -142.967 1.00 83.00 286 LEU A O 1
ATOM 2382 N N . GLN A 1 287 ? 93.573 23.823 -142.484 1.00 84.75 287 GLN A N 1
ATOM 2383 C CA . GLN A 1 287 ? 94.990 23.470 -142.579 1.00 84.75 287 GLN A CA 1
ATOM 2384 C C . GLN A 1 287 ? 95.556 23.733 -143.979 1.00 84.75 287 GLN A C 1
ATOM 2386 O O . GLN A 1 287 ? 96.638 24.305 -144.082 1.00 84.75 287 GLN A O 1
ATOM 2391 N N . LYS A 1 288 ? 94.828 23.390 -145.051 1.00 82.56 288 LYS A N 1
ATOM 2392 C CA . LYS A 1 288 ? 95.227 23.708 -146.435 1.00 82.56 288 LYS A CA 1
ATOM 2393 C C . LYS A 1 288 ? 95.240 25.211 -146.719 1.00 82.56 288 LYS A C 1
ATOM 2395 O O . LYS A 1 288 ? 96.158 25.675 -147.378 1.00 82.56 288 LYS A O 1
ATOM 2400 N N . MET A 1 289 ? 94.271 25.975 -146.214 1.00 81.81 289 MET A N 1
ATOM 2401 C CA . MET A 1 289 ? 94.215 27.433 -146.372 1.00 81.81 289 MET A CA 1
ATOM 2402 C C . MET A 1 289 ? 95.313 28.133 -145.563 1.00 81.81 289 MET A C 1
ATOM 2404 O O . MET A 1 289 ? 95.931 29.064 -146.061 1.00 81.81 289 MET A O 1
ATOM 2408 N N . VAL A 1 290 ? 95.607 27.664 -144.347 1.00 81.06 290 VAL A N 1
ATOM 2409 C CA . VAL A 1 290 ? 96.739 28.140 -143.540 1.00 81.06 290 VAL A CA 1
ATOM 2410 C C . VAL A 1 290 ? 98.060 27.765 -144.206 1.00 81.06 290 VAL A C 1
ATOM 2412 O O . VAL A 1 290 ? 98.952 28.602 -144.242 1.00 81.06 290 VAL A O 1
ATOM 2415 N N . ALA A 1 291 ? 98.192 26.561 -144.770 1.00 79.00 291 ALA A N 1
ATOM 2416 C CA . ALA A 1 291 ? 99.361 26.169 -145.556 1.00 79.00 291 ALA A CA 1
ATOM 2417 C C . ALA A 1 291 ? 99.519 27.062 -146.796 1.00 79.00 291 ALA A C 1
ATOM 2419 O O . ALA A 1 291 ? 100.580 27.642 -146.979 1.00 79.00 291 ALA A O 1
ATOM 2420 N N . ALA A 1 292 ? 98.443 27.296 -147.554 1.00 77.19 292 ALA A N 1
ATOM 2421 C CA . ALA A 1 292 ? 98.440 28.203 -148.698 1.00 77.19 292 ALA A CA 1
ATOM 2422 C C . ALA A 1 292 ? 98.765 29.650 -148.296 1.00 77.19 292 ALA A C 1
ATOM 2424 O O . ALA A 1 292 ? 99.570 30.294 -148.954 1.00 77.19 292 ALA A O 1
ATOM 2425 N N . HIS A 1 293 ? 98.208 30.164 -147.194 1.00 76.06 293 HIS A N 1
ATOM 2426 C CA . HIS A 1 293 ? 98.560 31.479 -146.655 1.00 76.06 293 HIS A CA 1
ATOM 2427 C C . HIS A 1 293 ? 100.023 31.515 -146.209 1.00 76.06 293 HIS A C 1
ATOM 2429 O O . HIS A 1 293 ? 100.692 32.520 -146.414 1.00 76.06 293 HIS A O 1
ATOM 2435 N N . ARG A 1 294 ? 100.554 30.438 -145.620 1.00 75.50 294 ARG A N 1
ATOM 2436 C CA . ARG A 1 294 ? 101.968 30.327 -145.236 1.00 75.50 294 ARG A CA 1
ATOM 2437 C C . ARG A 1 294 ? 102.869 30.331 -146.470 1.00 75.50 294 ARG A C 1
ATOM 2439 O O . ARG A 1 294 ? 103.856 31.056 -146.461 1.00 75.50 294 ARG A O 1
ATOM 2446 N N . ASP A 1 295 ? 102.490 29.637 -147.538 1.00 69.31 295 ASP A N 1
ATOM 2447 C CA . ASP A 1 295 ? 103.194 29.632 -148.825 1.00 69.31 295 ASP A CA 1
ATOM 2448 C C . ASP A 1 295 ? 103.125 31.005 -149.520 1.00 69.31 295 ASP A C 1
ATOM 2450 O O . ASP A 1 295 ? 104.130 31.504 -150.025 1.00 69.31 295 ASP A O 1
ATOM 2454 N N . LEU A 1 296 ? 101.973 31.682 -149.460 1.00 62.75 296 LEU A N 1
ATOM 2455 C CA . LEU A 1 296 ? 101.762 33.034 -149.989 1.00 62.75 296 LEU A CA 1
ATOM 2456 C C . LEU A 1 296 ? 102.501 34.096 -149.157 1.00 62.75 296 LEU A C 1
ATOM 2458 O O . LEU A 1 296 ? 103.084 35.021 -149.711 1.00 62.75 296 LEU A O 1
ATOM 2462 N N . THR A 1 297 ? 102.580 33.916 -147.837 1.00 64.69 297 THR A N 1
ATOM 2463 C CA . THR A 1 297 ? 103.397 34.736 -146.924 1.00 64.69 297 THR A CA 1
ATOM 2464 C C . THR A 1 297 ? 104.894 34.498 -147.160 1.00 64.69 297 THR A C 1
ATOM 2466 O O . THR A 1 297 ? 105.685 35.433 -147.083 1.00 64.69 297 THR A O 1
ATOM 2469 N N . MET A 1 298 ? 105.305 33.271 -147.496 1.00 59.31 298 MET A N 1
ATOM 2470 C CA . MET A 1 298 ? 106.684 32.944 -147.880 1.00 59.31 298 MET A CA 1
ATOM 2471 C C . MET A 1 298 ? 107.061 33.524 -149.255 1.00 59.31 298 MET A C 1
ATOM 2473 O O . MET A 1 298 ? 108.207 33.928 -149.440 1.00 59.31 298 MET A O 1
ATOM 2477 N N . LEU A 1 299 ? 106.111 33.641 -150.191 1.00 52.28 299 LEU A N 1
ATOM 2478 C CA . LEU A 1 299 ? 106.270 34.373 -151.458 1.00 52.28 299 LEU A CA 1
ATOM 2479 C C . LEU A 1 299 ? 106.269 35.899 -151.257 1.00 52.28 299 LEU A C 1
ATOM 2481 O O . LEU A 1 299 ? 107.046 36.600 -151.903 1.00 52.28 299 LEU A O 1
ATOM 2485 N N . SER A 1 300 ? 105.472 36.404 -150.311 1.00 48.19 300 SER A N 1
ATOM 2486 C CA . SER A 1 300 ? 105.415 37.822 -149.925 1.00 48.19 300 SER A CA 1
ATOM 2487 C C . SER A 1 300 ? 106.645 38.300 -149.140 1.00 48.19 300 SER A C 1
ATOM 2489 O O . SER A 1 300 ? 106.801 39.498 -148.947 1.00 48.19 300 SER A O 1
ATOM 2491 N N . ARG A 1 301 ? 107.549 37.400 -148.725 1.00 47.78 301 ARG A N 1
ATOM 2492 C CA . ARG A 1 301 ? 108.838 37.730 -148.084 1.00 47.78 301 ARG A CA 1
ATOM 2493 C C . ARG A 1 301 ? 109.987 38.028 -149.066 1.00 47.78 301 ARG A C 1
ATOM 2495 O O . ARG A 1 301 ? 111.102 38.263 -148.616 1.00 47.78 301 ARG A O 1
ATOM 2502 N N . LYS A 1 302 ? 109.759 38.016 -150.391 1.00 39.84 302 LYS A N 1
ATOM 2503 C CA . LYS A 1 302 ? 110.780 38.373 -151.408 1.00 39.84 302 LYS A CA 1
ATOM 2504 C C . LYS A 1 302 ? 110.852 39.865 -151.770 1.00 39.84 302 LYS A C 1
ATOM 2506 O O . LYS A 1 302 ? 111.717 40.231 -152.558 1.00 39.84 302 LYS A O 1
ATOM 2511 N N . TYR A 1 303 ? 110.011 40.715 -151.186 1.00 36.03 303 TYR A N 1
ATOM 2512 C CA . TYR A 1 303 ? 110.151 42.170 -151.232 1.00 36.03 303 TYR A CA 1
ATOM 2513 C C . TYR A 1 303 ? 109.813 42.735 -149.844 1.00 36.03 303 TYR A C 1
ATOM 2515 O O . TYR A 1 303 ? 108.751 42.441 -149.310 1.00 36.03 303 TYR A O 1
ATOM 2523 N N . GLU A 1 304 ? 110.748 43.519 -149.308 1.00 30.47 304 GLU A N 1
ATOM 2524 C CA . GLU A 1 304 ? 110.776 44.217 -148.008 1.00 30.47 304 GLU A CA 1
ATOM 2525 C C . GLU A 1 304 ? 111.221 43.449 -146.742 1.00 30.47 304 GLU A C 1
ATOM 2527 O O . GLU A 1 304 ? 110.481 42.769 -146.034 1.00 30.47 304 GLU A O 1
ATOM 2532 N N . GLU A 1 305 ? 112.508 43.674 -146.475 1.00 26.81 305 GLU A N 1
ATOM 2533 C CA . GLU A 1 305 ? 113.252 43.761 -145.211 1.00 26.81 305 GLU A CA 1
ATOM 2534 C C . GLU A 1 305 ? 113.103 45.208 -144.635 1.00 26.81 305 GLU A C 1
ATOM 2536 O O . GLU A 1 305 ? 112.667 46.086 -145.379 1.00 26.81 305 GLU A O 1
ATOM 2541 N N . PRO A 1 306 ? 113.657 45.587 -143.462 1.00 47.25 306 PRO A N 1
ATOM 2542 C CA . PRO A 1 306 ? 113.370 45.217 -142.069 1.00 47.25 306 PRO A CA 1
ATOM 2543 C C . PRO A 1 306 ? 112.917 46.428 -141.202 1.00 47.25 306 PRO A C 1
ATOM 2545 O O . PRO A 1 306 ? 113.092 47.579 -141.589 1.00 47.25 306 PRO A O 1
ATOM 2548 N N . LEU A 1 307 ? 112.447 46.174 -139.970 1.00 36.09 307 LEU A N 1
ATOM 2549 C CA . LEU A 1 307 ? 113.007 46.746 -138.726 1.00 36.09 307 LEU A CA 1
ATOM 2550 C C . LEU A 1 307 ? 112.270 46.202 -137.488 1.00 36.09 307 LEU A C 1
ATOM 2552 O O . LEU A 1 307 ? 111.045 46.108 -137.452 1.00 36.09 307 LEU A O 1
ATOM 2556 N N . ASP A 1 308 ? 113.088 45.840 -136.498 1.00 32.00 308 ASP A N 1
ATOM 2557 C CA . ASP A 1 308 ? 112.800 45.464 -135.106 1.00 32.00 308 ASP A CA 1
ATOM 2558 C C . ASP A 1 308 ? 111.870 46.503 -134.408 1.00 32.00 308 ASP A C 1
ATOM 2560 O O . ASP A 1 308 ? 111.521 47.504 -135.013 1.00 32.00 308 ASP A O 1
ATOM 2564 N N . HIS A 1 309 ? 111.373 46.416 -133.169 1.00 32.16 309 HIS A N 1
ATOM 2565 C CA . HIS A 1 309 ? 112.079 46.180 -131.913 1.00 32.16 309 HIS A CA 1
ATOM 2566 C C . HIS A 1 309 ? 111.103 45.882 -130.753 1.00 32.16 309 HIS A C 1
ATOM 2568 O O . HIS A 1 309 ? 110.127 46.594 -130.537 1.00 32.16 309 HIS A O 1
ATOM 2574 N N . SER A 1 310 ? 111.522 44.907 -129.940 1.00 31.27 310 SER A N 1
ATOM 2575 C CA . SER A 1 310 ? 111.641 44.988 -128.474 1.00 31.27 310 SER A CA 1
ATOM 2576 C C . SER A 1 310 ? 110.429 44.689 -127.568 1.00 31.27 310 SER A C 1
ATOM 2578 O O . SER A 1 310 ? 109.468 45.442 -127.515 1.00 31.27 310 SER A O 1
ATOM 2580 N N . THR A 1 311 ? 110.441 43.527 -126.885 1.00 30.69 311 THR A N 1
ATOM 2581 C CA . THR A 1 311 ? 110.822 43.300 -125.452 1.00 30.69 311 THR A CA 1
ATOM 2582 C C . THR A 1 311 ? 109.701 43.755 -124.484 1.00 30.69 311 THR A C 1
ATOM 2584 O O . THR A 1 311 ? 109.281 44.897 -124.529 1.00 30.69 311 THR A O 1
ATOM 2587 N N . THR A 1 312 ? 109.171 42.998 -123.510 1.00 35.72 312 THR A N 1
ATOM 2588 C CA . THR A 1 312 ? 109.866 42.335 -122.388 1.00 35.72 312 THR A CA 1
ATOM 2589 C C . THR A 1 312 ? 108.846 41.624 -121.458 1.00 35.72 312 THR A C 1
ATOM 2591 O O . THR A 1 312 ? 107.820 42.214 -121.152 1.00 35.72 312 THR A O 1
ATOM 2594 N N . ARG A 1 313 ? 109.180 40.397 -121.006 1.00 31.39 313 ARG A N 1
ATOM 2595 C CA . ARG A 1 313 ? 108.999 39.728 -119.673 1.00 31.39 313 ARG A CA 1
ATOM 2596 C C . ARG A 1 313 ? 107.704 39.920 -118.854 1.00 31.39 313 ARG A C 1
ATOM 2598 O O . ARG A 1 313 ? 107.295 41.031 -118.569 1.00 31.39 313 ARG A O 1
ATOM 2605 N N . CYS A 1 314 ? 107.028 38.831 -118.460 1.00 35.31 314 CYS A N 1
ATOM 2606 C CA . CYS A 1 314 ? 107.264 37.955 -117.277 1.00 35.31 314 CYS A CA 1
ATOM 2607 C C . CYS A 1 314 ? 107.132 38.639 -115.903 1.00 35.31 314 CYS A C 1
ATOM 2609 O O . CYS A 1 314 ? 107.930 39.521 -115.626 1.00 35.31 314 CYS A O 1
ATOM 2611 N N . THR A 1 315 ? 106.224 38.132 -115.043 1.00 32.19 315 THR A N 1
ATOM 2612 C CA . THR A 1 315 ? 106.422 37.463 -113.713 1.00 32.19 315 THR A CA 1
ATOM 2613 C C . THR A 1 315 ? 105.091 37.463 -112.926 1.00 32.19 315 THR A C 1
ATOM 2615 O O . THR A 1 315 ? 104.361 38.440 -112.999 1.00 32.19 315 THR A O 1
ATOM 2618 N N . SER A 1 316 ? 104.623 36.328 -112.372 1.00 37.66 316 SER A N 1
ATOM 2619 C CA . SER A 1 316 ? 104.813 35.872 -110.964 1.00 37.66 316 SER A CA 1
ATOM 2620 C C . SER A 1 316 ? 104.367 36.926 -109.929 1.00 37.66 316 SER A C 1
ATOM 2622 O O . SER A 1 316 ? 104.755 38.074 -110.065 1.00 37.66 316 SER A O 1
ATOM 2624 N N . THR A 1 317 ? 103.571 36.691 -108.876 1.00 35.06 317 THR A N 1
ATOM 2625 C CA . THR A 1 317 ? 103.555 35.628 -107.843 1.00 35.06 317 THR A CA 1
ATOM 2626 C C . THR A 1 317 ? 102.492 36.014 -106.779 1.00 35.06 317 THR A C 1
ATOM 2628 O O . THR A 1 317 ? 102.382 37.206 -106.529 1.00 35.06 317 THR A O 1
ATOM 2631 N N . HIS A 1 318 ? 101.867 35.028 -106.093 1.00 34.94 318 HIS A N 1
ATOM 2632 C CA . HIS A 1 318 ? 101.476 34.995 -104.646 1.00 34.94 318 HIS A CA 1
ATOM 2633 C C . HIS A 1 318 ? 100.553 36.117 -104.053 1.00 34.94 318 HIS A C 1
ATOM 2635 O O . HIS A 1 318 ? 100.506 37.214 -104.570 1.00 34.94 318 HIS A O 1
ATOM 2641 N N . GLN A 1 319 ? 99.765 35.999 -102.966 1.00 37.84 319 GLN A N 1
ATOM 2642 C CA . GLN A 1 319 ? 99.651 35.091 -101.811 1.00 37.84 319 GLN A CA 1
ATOM 2643 C C . GLN A 1 319 ? 98.435 35.505 -100.913 1.00 37.84 319 GLN A C 1
ATOM 2645 O O . GLN A 1 319 ? 97.991 36.644 -100.994 1.00 37.84 319 GLN A O 1
ATOM 2650 N N . ILE A 1 320 ? 98.063 34.622 -99.963 1.00 33.75 320 ILE A N 1
ATOM 2651 C CA . ILE A 1 320 ? 97.595 34.882 -98.566 1.00 33.75 320 ILE A CA 1
ATOM 2652 C C . ILE A 1 320 ? 96.096 35.223 -98.269 1.00 33.75 320 ILE A C 1
ATOM 2654 O O . ILE A 1 320 ? 95.517 36.170 -98.784 1.00 33.75 320 ILE A O 1
ATOM 2658 N N . HIS A 1 321 ? 95.508 34.418 -97.355 1.00 46.19 321 HIS A N 1
ATOM 2659 C CA . HIS A 1 321 ? 94.250 34.581 -96.570 1.00 46.19 321 HIS A CA 1
ATOM 2660 C C . HIS A 1 321 ? 94.407 35.641 -95.424 1.00 46.19 321 HIS A C 1
ATOM 2662 O O . HIS A 1 321 ? 95.389 36.366 -95.485 1.00 46.19 321 HIS A O 1
ATOM 2668 N N . PRO A 1 322 ? 93.657 35.731 -94.282 1.00 65.69 322 PRO A N 1
ATOM 2669 C CA . PRO A 1 322 ? 92.317 35.271 -93.823 1.00 65.69 322 PRO A CA 1
ATOM 2670 C C . PRO A 1 322 ? 91.507 36.344 -93.004 1.00 65.69 322 PRO A C 1
ATOM 2672 O O . PRO A 1 322 ? 91.985 37.448 -92.768 1.00 65.69 322 PRO A O 1
ATOM 2675 N N . SER A 1 323 ? 90.306 36.006 -92.486 1.00 33.56 323 SER A N 1
ATOM 2676 C CA . SER A 1 323 ? 89.782 36.284 -91.102 1.00 33.56 323 SER A CA 1
ATOM 2677 C C . SER A 1 323 ? 88.264 35.978 -91.021 1.00 33.56 323 SER A C 1
ATOM 2679 O O . SER A 1 323 ? 87.524 36.326 -91.929 1.00 33.56 323 SER A O 1
ATOM 2681 N N . ARG A 1 324 ? 87.791 35.049 -90.170 1.00 35.78 324 ARG A N 1
ATOM 2682 C CA . ARG A 1 324 ? 87.431 35.074 -88.722 1.00 35.78 324 ARG A CA 1
ATOM 2683 C C . ARG A 1 324 ? 86.071 35.734 -88.362 1.00 35.78 324 ARG A C 1
ATOM 2685 O O . ARG A 1 324 ? 85.840 36.900 -88.634 1.00 35.78 324 ARG A O 1
ATOM 2692 N N . SER A 1 325 ? 85.243 34.903 -87.713 1.00 35.19 325 SER A N 1
ATOM 2693 C CA . SER A 1 325 ? 83.895 34.992 -87.093 1.00 35.19 325 SER A CA 1
ATOM 2694 C C . SER A 1 325 ? 83.722 36.019 -85.932 1.00 35.19 325 SER A C 1
ATOM 2696 O O . SER A 1 325 ? 84.668 36.752 -85.663 1.00 35.19 325 SER A O 1
ATOM 2698 N N . PRO A 1 326 ? 82.688 35.919 -85.049 1.00 57.44 326 PRO A N 1
ATOM 2699 C CA . PRO A 1 326 ? 81.223 36.074 -85.205 1.00 57.44 326 PRO A CA 1
ATOM 2700 C C . PRO A 1 326 ? 80.632 37.071 -84.162 1.00 57.44 326 PRO A C 1
ATOM 2702 O O . PRO A 1 326 ? 81.339 37.506 -83.257 1.00 57.44 326 PRO A O 1
ATOM 2705 N N . CYS A 1 327 ? 79.322 37.368 -84.186 1.00 31.84 327 CYS A N 1
ATOM 2706 C CA . CYS A 1 327 ? 78.657 37.931 -83.000 1.00 31.84 327 CYS A CA 1
ATOM 2707 C C . CYS A 1 327 ? 77.238 37.400 -82.761 1.00 31.84 327 CYS A C 1
ATOM 2709 O O . CYS A 1 327 ? 76.471 37.137 -83.681 1.00 31.84 327 CYS A O 1
ATOM 2711 N N . SER A 1 328 ? 76.986 37.235 -81.465 1.00 37.53 328 SER A N 1
ATOM 2712 C CA . SER A 1 328 ? 75.888 36.594 -80.748 1.00 37.53 328 SER A CA 1
ATOM 2713 C C . SER A 1 328 ? 74.641 37.479 -80.656 1.00 37.53 328 SER A C 1
ATOM 2715 O O . SER A 1 328 ? 74.758 38.695 -80.515 1.00 37.53 328 SER A O 1
ATOM 2717 N N . GLY A 1 329 ? 73.456 36.864 -80.670 1.00 38.03 329 GLY A N 1
ATOM 2718 C CA . GLY A 1 329 ? 72.177 37.511 -80.379 1.00 38.03 329 GLY A CA 1
ATOM 2719 C C . GLY A 1 329 ? 71.358 36.657 -79.413 1.00 38.03 329 GLY A C 1
ATOM 2720 O O . GLY A 1 329 ? 70.780 35.654 -79.816 1.00 38.03 329 GLY A O 1
ATOM 2721 N N . TYR A 1 330 ? 71.320 37.060 -78.143 1.00 36.44 330 TYR A N 1
ATOM 2722 C CA . TYR A 1 330 ? 70.385 36.571 -77.129 1.00 36.44 330 TYR A CA 1
ATOM 2723 C C . TYR A 1 330 ? 69.370 37.682 -76.852 1.00 36.44 330 TYR A C 1
ATOM 2725 O O . TYR A 1 330 ? 69.754 38.782 -76.450 1.00 36.44 330 TYR A O 1
ATOM 2733 N N . THR A 1 331 ? 68.082 37.397 -77.033 1.00 40.78 331 THR A N 1
ATOM 2734 C CA . THR A 1 331 ? 66.981 38.277 -76.622 1.00 40.78 331 THR A CA 1
ATOM 2735 C C . THR A 1 331 ? 66.236 37.708 -75.419 1.00 40.78 331 THR A C 1
ATOM 2737 O O . THR A 1 331 ? 65.674 36.618 -75.448 1.00 40.78 331 THR A O 1
ATOM 2740 N N . ARG A 1 332 ? 66.290 38.538 -74.380 1.00 43.59 332 ARG A N 1
ATOM 2741 C CA . ARG A 1 332 ? 65.519 38.693 -73.144 1.00 43.59 332 ARG A CA 1
ATOM 2742 C C . ARG A 1 332 ? 63.993 38.510 -73.289 1.00 43.59 332 ARG A C 1
ATOM 2744 O O . ARG A 1 332 ? 63.415 39.046 -74.227 1.00 43.59 332 ARG A O 1
ATOM 2751 N N . TYR A 1 333 ? 63.362 37.913 -72.272 1.00 46.81 333 TYR A N 1
ATOM 2752 C CA . TYR A 1 333 ? 62.055 38.336 -71.743 1.00 46.81 333 TYR A CA 1
ATOM 2753 C C . TYR A 1 333 ? 62.026 38.112 -70.220 1.00 46.81 333 TYR A C 1
ATOM 2755 O O . TYR A 1 333 ? 62.236 37.000 -69.742 1.00 46.81 333 TYR A O 1
ATOM 2763 N N . GLU A 1 334 ? 61.825 39.207 -69.492 1.00 49.44 334 GLU A N 1
ATOM 2764 C CA . GLU A 1 334 ? 61.338 39.288 -68.109 1.00 49.44 334 GLU A CA 1
ATOM 2765 C C . GLU A 1 334 ? 59.819 39.520 -68.192 1.00 49.44 334 GLU A C 1
ATOM 2767 O O . GLU A 1 334 ? 59.381 40.127 -69.172 1.00 49.44 334 GLU A O 1
ATOM 2772 N N . ASP A 1 335 ? 59.032 39.063 -67.212 1.00 42.34 335 ASP A N 1
ATOM 2773 C CA . ASP A 1 335 ? 58.254 39.953 -66.320 1.00 42.34 335 ASP A CA 1
ATOM 2774 C C . ASP A 1 335 ? 57.164 39.197 -65.513 1.00 42.34 335 ASP A C 1
ATOM 2776 O O . ASP A 1 335 ? 56.262 38.574 -66.068 1.00 42.34 335 ASP A O 1
ATOM 2780 N N . SER A 1 336 ? 57.336 39.250 -64.185 1.00 46.25 336 SER A N 1
ATOM 2781 C CA . SER A 1 336 ? 56.382 39.526 -63.089 1.00 46.25 336 SER A CA 1
ATOM 2782 C C . SER A 1 336 ? 54.907 39.073 -63.109 1.00 46.25 336 SER A C 1
ATOM 2784 O O . SER A 1 336 ? 54.140 39.387 -64.013 1.00 46.25 336 SER A O 1
ATOM 2786 N N . GLY A 1 337 ? 54.457 38.574 -61.941 1.00 41.41 337 GLY A N 1
ATOM 2787 C CA . GLY A 1 337 ? 53.357 39.268 -61.242 1.00 41.41 337 GLY A CA 1
ATOM 2788 C C . GLY A 1 337 ? 52.249 38.435 -60.579 1.00 41.41 337 GLY A C 1
ATOM 2789 O O . GLY A 1 337 ? 51.259 38.123 -61.222 1.00 41.41 337 GLY A O 1
ATOM 2790 N N . TYR A 1 338 ? 52.409 38.172 -59.272 1.00 45.50 338 TYR A N 1
ATOM 2791 C CA . TYR A 1 338 ? 51.425 38.261 -58.165 1.00 45.50 338 TYR A CA 1
ATOM 2792 C C . TYR A 1 338 ? 49.924 37.931 -58.368 1.00 45.50 338 TYR A C 1
ATOM 2794 O O . TYR A 1 338 ? 49.236 38.618 -59.114 1.00 45.50 338 TYR A O 1
ATOM 2802 N N . ALA A 1 339 ? 49.375 37.057 -57.506 1.00 43.75 339 ALA A N 1
ATOM 2803 C CA . ALA A 1 339 ? 48.421 37.421 -56.433 1.00 43.75 339 ALA A CA 1
ATOM 2804 C C . ALA A 1 339 ? 47.840 36.181 -55.708 1.00 43.75 339 ALA A C 1
ATOM 2806 O O . ALA A 1 339 ? 47.499 35.185 -56.335 1.00 43.75 339 ALA A O 1
ATOM 2807 N N . ASP A 1 340 ? 47.685 36.310 -54.393 1.00 44.91 340 ASP A N 1
ATOM 2808 C CA . ASP A 1 340 ? 46.911 35.493 -53.438 1.00 44.91 340 ASP A CA 1
ATOM 2809 C C . ASP A 1 340 ? 46.248 36.524 -52.481 1.00 44.91 340 ASP A C 1
ATOM 2811 O O . ASP A 1 340 ? 46.802 37.628 -52.371 1.00 44.91 340 ASP A O 1
ATOM 2815 N N . PRO A 1 341 ? 45.237 36.226 -51.635 1.00 69.06 341 PRO A N 1
ATOM 2816 C CA . PRO A 1 341 ? 43.966 35.483 -51.754 1.00 69.06 341 PRO A CA 1
ATOM 2817 C C . PRO A 1 341 ? 42.763 36.413 -51.335 1.00 69.06 341 PRO A C 1
ATOM 2819 O O . PRO A 1 341 ? 42.965 37.633 -51.359 1.00 69.06 341 PRO A O 1
ATOM 2822 N N . PRO A 1 342 ? 41.517 35.957 -50.997 1.00 56.78 342 PRO A N 1
ATOM 2823 C CA . PRO A 1 342 ? 41.216 35.408 -49.649 1.00 56.78 342 PRO A CA 1
ATOM 2824 C C . PRO A 1 342 ? 40.040 34.384 -49.511 1.00 56.78 342 PRO A C 1
ATOM 2826 O O . PRO A 1 342 ? 39.202 34.240 -50.394 1.00 56.78 342 PRO A O 1
ATOM 2829 N N . ASP A 1 343 ? 40.027 33.725 -48.337 1.00 48.66 343 ASP A N 1
ATOM 2830 C CA . ASP A 1 343 ? 38.956 33.115 -47.504 1.00 48.66 343 ASP A CA 1
ATOM 2831 C C . ASP A 1 343 ? 37.711 32.420 -48.090 1.00 48.66 343 ASP A C 1
ATOM 2833 O O . ASP A 1 343 ? 36.926 33.015 -48.826 1.00 48.66 343 ASP A O 1
ATOM 2837 N N . SER A 1 344 ? 37.403 31.220 -47.559 1.00 44.31 344 SER A N 1
ATOM 2838 C CA . SER A 1 344 ? 36.165 30.979 -46.774 1.00 44.31 344 SER A CA 1
ATOM 2839 C C . SER A 1 344 ? 35.980 29.533 -46.242 1.00 44.31 344 SER A C 1
ATOM 2841 O O . SER A 1 344 ? 36.186 28.563 -46.963 1.00 44.31 344 SER A O 1
ATOM 2843 N N . HIS A 1 345 ? 35.491 29.473 -44.989 1.00 50.50 345 HIS A N 1
ATOM 2844 C CA . HIS A 1 345 ? 34.732 28.426 -44.262 1.00 50.50 345 HIS A CA 1
ATOM 2845 C C . HIS A 1 345 ? 35.425 27.092 -43.908 1.00 50.50 345 HIS A C 1
ATOM 2847 O O . HIS A 1 345 ? 35.878 26.341 -44.761 1.00 50.50 345 HIS A O 1
ATOM 2853 N N . GLU A 1 346 ? 35.667 26.829 -42.615 1.00 52.59 346 GLU A N 1
ATOM 2854 C CA . GLU A 1 346 ? 34.729 26.201 -41.653 1.00 52.59 346 GLU A CA 1
ATOM 2855 C C . GLU A 1 346 ? 34.184 24.852 -42.138 1.00 52.59 346 GLU A C 1
ATOM 2857 O O . GLU A 1 346 ? 33.423 24.800 -43.097 1.00 52.59 346 GLU A O 1
ATOM 2862 N N . ILE A 1 347 ? 34.553 23.781 -41.429 1.00 50.19 347 ILE A N 1
ATOM 2863 C CA . ILE A 1 347 ? 33.639 22.851 -40.746 1.00 50.19 347 ILE A CA 1
ATOM 2864 C C . ILE A 1 347 ? 34.510 21.946 -39.857 1.00 50.19 347 ILE A C 1
ATOM 2866 O O . ILE A 1 347 ? 35.399 21.234 -40.328 1.00 50.19 347 ILE A O 1
ATOM 2870 N N . GLU A 1 348 ? 34.278 22.065 -38.549 1.00 58.50 348 GLU A N 1
ATOM 2871 C CA . GLU A 1 348 ? 34.588 21.054 -37.540 1.00 58.50 348 GLU A CA 1
ATOM 2872 C C . GLU A 1 348 ? 33.891 19.745 -37.907 1.00 58.50 348 GLU A C 1
ATOM 2874 O O . GLU A 1 348 ? 32.737 19.784 -38.314 1.00 58.50 348 GLU A O 1
ATOM 2879 N N . ASP A 1 349 ? 34.517 18.595 -37.667 1.00 52.75 349 ASP A N 1
ATOM 2880 C CA . ASP A 1 349 ? 33.720 17.445 -37.252 1.00 52.75 349 ASP A CA 1
ATOM 2881 C C . ASP A 1 349 ? 34.500 16.499 -36.338 1.00 52.75 349 ASP A C 1
ATOM 2883 O O . ASP A 1 349 ? 35.710 16.285 -36.471 1.00 52.75 349 ASP A O 1
ATOM 2887 N N . ILE A 1 350 ? 33.715 16.027 -35.375 1.00 49.69 350 ILE A N 1
ATOM 2888 C CA . ILE A 1 350 ? 33.963 15.148 -34.231 1.00 49.69 350 ILE A CA 1
ATOM 2889 C C . ILE A 1 350 ? 34.110 13.691 -34.673 1.00 49.69 350 ILE A C 1
ATOM 2891 O O . ILE A 1 350 ? 33.384 13.272 -35.603 1.00 49.69 350 ILE A O 1
#

Secondary structure (DSSP, 8-state):
-HHHHHHHHHHHHHHHHHHHHHHHHHHHHHHHHHHHHHHHHHHHHHHHHHHHTT--GGGGGS-HHHHHHHHHHHHHHHHHHHHHHHHHHHHHHHHHHHHHHHHHHHHHHHHHHHHHHHHHHHHHHHHHHHHHHHHHHHHHHHHHHHHHHHHHHHHHHHHHHHHHHHHHHHHHHHHHHHHHHHHHHHHHHHHHHHHHHHHHHHHHHHHHHHHHHHHHHHHHHHHHHHHHHHHHHHHHHHHHHHHHHHHHHHHHHHHHHHHHHHHHHHHHHHTT--TT--HHHHHHHHHHHHHHHHHHHHHGGGS-----------------------------------------------

Radius of gyration: 117.18 Å; chains: 1; bounding box: 187×71×329 Å

Foldseek 3Di:
DVVVVVVVVVVVVVVVVVVVVVVVVVVVVVVVVVVVVVVVVVVVVLVVLCVVLVHDPVLPVPPPVVSVVVSVVSVVVVVVVVVVVVVVVVVVVVVVVVVVVVVVVVVVVVVVVVVVVVVVVVVVVVVVVVVVVVVVVVVVVVVVVVVVVVVVVVVVVVVVVVVVVVVVVVVVVVVVVVVVVVVVVVVVVVVVVVVVVVVVVVVVVVVVVVVVVVVVVVVVVVVVVVVVVVVVVVVVVVVVVVVVVVVVVVVVVVVVVVVVLVVLQVLCVVLVHDSPDDPVVSVVSVVVVVVVVVVVVVVVVPDDDDDDDDDDDDDDDDDDDDDDDDDDDDDDDDDDDDDDDDDDDDDDDD

InterPro domains:
  IPR039139 Coiled-coil domain-containing protein 170-like [PTHR18863] (2-313)

Sequence (350 aa):
MNKIKNLESERAKLESKVHKMEAELTSYELSQEILRQDKNVFLNFLDRLGKVMQMDDTSHEVGINLQIEALIGRVEQLVRLETDKLVDKTSIVYQLQRRVRTLREQLQRRDLHLDLLRRKLSLQEDTERVKSILQSERDEANLRIKKLMKQQGRLHTQLTEEKTKNREISSQLTEAADYKISALERSRKIEELQKRLIESEILRTRLNRKLSMFKEQMRTLNDTVNQERSVNDHSLQILRDELTQAKQIIAEITRRESHLQNFRVSVVKVLAEPYCIPDYEIISRLQKMVAAHRDLTMLSRKYEEPLDHSTTRCTSTHQIHPSRSPCSGYTRYEDSGYADPPDSHEIEDI

pLDDT: mean 84.36, std 19.94, range [26.81, 98.75]

Organism: Nasonia vitripennis (NCBI:txid7425)